Protein AF-A0A497G5Q7-F1 (afdb_monomer)

Nearest PDB structures (foldseek):
  6tvk-assembly1_AAA  TM=7.885E-01  e=4.319E-07  Paenibacillus thiaminolyticus
  6phw-assembly1_A  TM=7.268E-01  e=5.603E-07  Streptococcus pneumoniae TIGR4
  6phu-assembly1_A  TM=7.094E-01  e=6.812E-07  Streptococcus pneumoniae TIGR4
  3qfh-assembly8_H  TM=4.405E-01  e=8.895E-02  Staphylococcus aureus subsp. aureus COL
  3qfh-assembly7_G  TM=4.050E-01  e=6.424E-02  Staphylococcus aureus subsp. aureus COL

pLDDT: mean 82.77, std 15.37, range [49.41, 98.25]

Mean predicted aligned error: 12.28 Å

Solvent-accessible surface area (backbone atoms only — not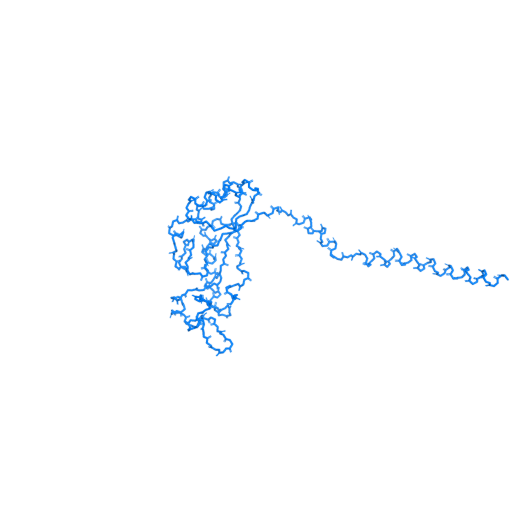 comparable to full-atom values): 11054 Å² total; per-residue (Å²): 115,67,70,63,56,53,52,50,51,52,51,46,66,51,49,52,57,53,52,46,46,39,61,70,55,48,46,56,61,69,64,59,44,65,64,58,55,50,49,54,52,46,64,68,63,57,88,61,86,76,30,71,54,84,74,97,63,65,52,65,73,34,41,56,54,50,47,52,51,34,52,76,71,64,34,40,36,41,56,42,74,36,39,48,63,89,39,40,14,31,36,80,57,92,81,44,51,70,30,75,31,11,76,69,37,32,49,64,52,42,43,56,58,24,50,78,70,69,24,40,36,26,42,26,43,53,56,49,37,36,67,69,60,32,72,76,36,63,86,42,31,22,65,48,100,87,68,52,35,18,75,83,53,45,57,90,82,26,27,39,41,25,85,85,38,72,66,50,48,49,49,53,51,51,47,52,48,52,48,62,74,75,40,93,59,76,43,76,40,71,48,91,53,48,64,74,68,130

Foldseek 3Di:
DVVVVVVVVVVCVVVVVVVCCCVPPVVVVVVPPVVVVVVVVVVVVCPDPADEDDDDAADLVRLLVVLVVCLVVVHQEYEAEAQDQLFAGLDDDPLTHHDPNNVRRVQQSNCVSSVVSNHAYAYEYALFHAQVVCVVVVVQFDADPVGDTCNRVPDVRGTHGDPPDPVSVVSSVVRVVCPVVVHPHPYYHYDPCSSPDD

Secondary structure (DSSP, 8-state):
-HHHHHHHHHHHHHHHHHHHHIIIIIHHHHS--HHHHHHHHHHHT------EE-----HHHHHHHHHHHHHHTT--EEEEESS-TTS-BSS--SSS-B-HHHHTTHHHHHHHHHHTTT-EEEEEE--EE-HHHHHH-GGGB-B-TTS-BTTTS-BTTBEEB-TTSHHHHHHHHHHHHHHHHHS--SEEEEPTTTT---

Sequence (198 aa):
MRRRLTALAIAALIALPAAIIYKVIIAPTWSRNPMEEILKEAAGYAPFKLRGVYGTWSGREGVEKLVARAEEGGFNLIVWFVNPRWGEARYRTKYYPCGSDCEADVLAHLIEEAHKRGIKVWAWFDFMGYKELLEEHPDWAAVYPDGVSTLERPCRGNYPLNPAHPEVVEFWKNALLELVENYDIDGVNFEDDYGYGY

Radius of gyration: 29.03 Å; Cα contacts (8 Å, |Δi|>4): 271; chains: 1; bounding box: 97×29×52 Å

Structure (mmCIF, N/CA/C/O backbone):
data_AF-A0A497G5Q7-F1
#
_entry.id   AF-A0A497G5Q7-F1
#
loop_
_atom_site.group_PDB
_atom_site.id
_atom_site.type_symbol
_atom_site.label_atom_id
_atom_site.label_alt_id
_atom_site.label_comp_id
_atom_site.label_asym_id
_atom_site.label_entity_id
_atom_site.label_seq_id
_atom_site.pdbx_PDB_ins_code
_atom_site.Cartn_x
_atom_site.Cartn_y
_atom_site.Cartn_z
_atom_site.occupancy
_atom_site.B_iso_or_equiv
_atom_site.auth_seq_id
_atom_site.auth_comp_id
_atom_site.auth_asym_id
_atom_site.auth_atom_id
_atom_site.pdbx_PDB_model_num
ATOM 1 N N . MET A 1 1 ? -80.689 17.524 -29.443 1.00 56.66 1 MET A N 1
ATOM 2 C CA . MET A 1 1 ? -80.175 17.272 -28.073 1.00 56.66 1 MET A CA 1
ATOM 3 C C . MET A 1 1 ? -79.749 15.818 -27.831 1.00 56.66 1 MET A C 1
ATOM 5 O O . MET A 1 1 ? -78.610 15.613 -27.437 1.00 56.66 1 MET A O 1
ATOM 9 N N . ARG A 1 2 ? -80.584 14.805 -28.131 1.00 55.28 2 ARG A N 1
ATOM 10 C CA . ARG A 1 2 ? -80.294 13.376 -27.856 1.00 55.28 2 ARG A CA 1
ATOM 11 C C . ARG A 1 2 ? -78.977 12.825 -28.434 1.00 55.28 2 ARG A C 1
ATOM 13 O O . ARG A 1 2 ? -78.234 12.216 -27.685 1.00 55.28 2 ARG A O 1
ATOM 20 N N . ARG A 1 3 ? -78.632 13.089 -29.704 1.00 54.47 3 ARG A N 1
ATOM 21 C CA . ARG A 1 3 ? -77.404 12.540 -30.333 1.00 54.47 3 ARG A CA 1
ATOM 22 C C . ARG A 1 3 ? -76.089 13.009 -29.687 1.00 54.47 3 ARG A C 1
ATOM 24 O O . ARG A 1 3 ? -75.135 12.243 -29.645 1.00 54.47 3 ARG A O 1
ATOM 31 N N . ARG A 1 4 ? -76.039 14.239 -29.153 1.00 53.91 4 ARG A N 1
ATOM 32 C CA . ARG A 1 4 ? -74.856 14.751 -28.430 1.00 53.91 4 ARG A CA 1
ATOM 33 C C . ARG A 1 4 ? -74.688 14.075 -27.067 1.00 53.91 4 ARG A C 1
ATOM 35 O O . ARG A 1 4 ? -73.567 13.767 -26.689 1.00 53.91 4 ARG A O 1
ATOM 42 N N . LEU A 1 5 ? -75.794 13.788 -26.377 1.00 54.06 5 LEU A N 1
ATOM 43 C CA . LEU A 1 5 ? -75.792 13.067 -25.099 1.00 54.06 5 LEU A CA 1
ATOM 44 C C . LEU A 1 5 ? -75.350 11.606 -25.267 1.00 54.06 5 LEU A C 1
ATOM 46 O O . LEU A 1 5 ? -74.595 11.108 -24.442 1.00 54.06 5 LEU A O 1
ATOM 50 N N . THR A 1 6 ? -75.746 10.937 -26.355 1.00 60.56 6 THR A N 1
ATOM 51 C CA . THR A 1 6 ? -75.309 9.559 -26.643 1.00 60.56 6 THR A CA 1
ATOM 52 C C . THR A 1 6 ? -73.825 9.490 -27.008 1.00 60.56 6 THR A C 1
ATOM 54 O O . THR A 1 6 ? -73.124 8.609 -26.526 1.00 60.56 6 THR A O 1
ATOM 57 N N . ALA A 1 7 ? -73.322 10.442 -27.802 1.00 60.84 7 ALA A N 1
ATOM 58 C CA . ALA A 1 7 ? -71.898 10.520 -28.134 1.00 60.84 7 ALA A CA 1
ATOM 59 C C . ALA A 1 7 ? -71.027 10.819 -26.899 1.00 60.84 7 ALA A C 1
ATOM 61 O O . ALA A 1 7 ? -69.980 10.203 -26.731 1.00 60.84 7 ALA A O 1
ATOM 62 N N . LEU A 1 8 ? -71.488 11.698 -26.000 1.00 58.50 8 LEU A N 1
ATOM 63 C 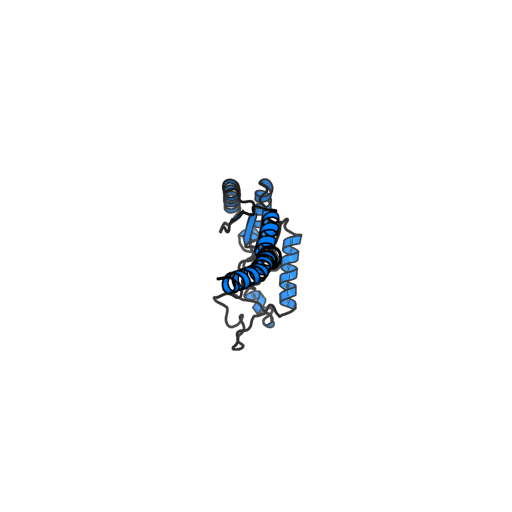CA . LEU A 1 8 ? -70.829 11.969 -24.716 1.00 58.50 8 LEU A CA 1
ATOM 64 C C . LEU A 1 8 ? -70.854 10.753 -23.780 1.00 58.50 8 LEU A C 1
ATOM 66 O O . LEU A 1 8 ? -69.850 10.467 -23.138 1.00 58.50 8 LEU A O 1
ATOM 70 N N . ALA A 1 9 ? -71.963 10.011 -23.734 1.00 61.62 9 ALA A N 1
ATOM 71 C CA . ALA A 1 9 ?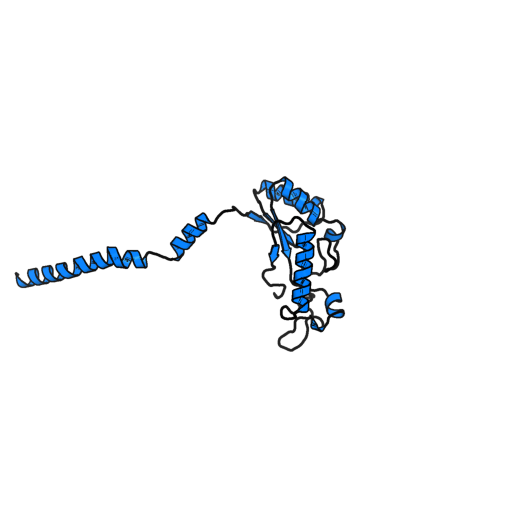 -72.070 8.797 -22.927 1.00 61.62 9 ALA A CA 1
ATOM 72 C C . ALA A 1 9 ? -71.147 7.677 -23.435 1.00 61.62 9 ALA A C 1
ATOM 74 O O . ALA A 1 9 ? -70.492 7.020 -22.632 1.00 61.62 9 ALA A O 1
ATOM 75 N N . ILE A 1 10 ? -71.038 7.491 -24.756 1.00 64.56 10 ILE A N 1
ATOM 76 C CA . ILE A 1 10 ? -70.123 6.511 -25.364 1.00 64.56 10 ILE A CA 1
ATOM 77 C C . ILE A 1 10 ? -68.661 6.937 -25.167 1.00 64.56 10 ILE A C 1
ATOM 79 O O . ILE A 1 10 ? -67.829 6.113 -24.797 1.00 64.56 10 ILE A O 1
ATOM 83 N N . ALA A 1 11 ? -68.345 8.225 -25.340 1.00 60.94 11 ALA A N 1
ATOM 84 C CA . ALA A 1 11 ? -67.008 8.747 -25.068 1.00 60.94 11 ALA A CA 1
ATOM 85 C C . ALA A 1 11 ? -66.616 8.567 -23.591 1.00 60.94 11 ALA A C 1
ATOM 87 O O . ALA A 1 11 ? -65.496 8.154 -23.307 1.00 60.94 11 ALA A O 1
ATOM 88 N N . ALA A 1 12 ? -67.544 8.792 -22.654 1.00 60.03 12 ALA A N 1
ATOM 89 C CA . ALA A 1 12 ? -67.327 8.534 -21.232 1.00 60.03 12 ALA A CA 1
ATOM 90 C C . ALA A 1 12 ? -67.152 7.034 -20.932 1.00 60.03 12 ALA A C 1
ATOM 92 O O . ALA A 1 12 ? -66.260 6.675 -20.168 1.00 60.03 12 ALA A O 1
ATOM 93 N N . LEU A 1 13 ? -67.934 6.159 -21.576 1.00 66.19 13 LEU A N 1
ATOM 94 C CA . LEU A 1 13 ? -67.832 4.697 -21.452 1.00 66.19 13 LEU A CA 1
ATOM 95 C C . LEU A 1 13 ? -66.500 4.128 -21.952 1.00 66.19 13 LEU A C 1
ATOM 97 O O . LEU A 1 13 ? -66.135 3.039 -21.532 1.00 66.19 13 LEU A O 1
ATOM 101 N N . ILE A 1 14 ? -65.771 4.842 -22.812 1.00 67.50 14 ILE A N 1
ATOM 102 C CA . ILE A 1 14 ? -64.436 4.439 -23.281 1.00 67.50 14 ILE A CA 1
ATOM 103 C C . ILE A 1 14 ? -63.339 5.142 -22.466 1.00 67.50 14 ILE A C 1
ATOM 105 O O . ILE A 1 14 ? -62.357 4.515 -22.070 1.00 67.50 14 ILE A O 1
ATOM 109 N N . ALA A 1 15 ? -63.518 6.429 -22.159 1.00 66.44 15 ALA A N 1
ATOM 110 C CA . ALA A 1 15 ? -62.526 7.229 -21.447 1.00 66.44 15 ALA A CA 1
ATOM 111 C C . ALA A 1 15 ? -62.367 6.822 -19.973 1.00 66.44 15 ALA A C 1
ATOM 113 O O . ALA A 1 15 ? -61.247 6.828 -19.467 1.00 66.44 15 ALA A O 1
ATOM 114 N N . LEU A 1 16 ? -63.448 6.436 -19.282 1.00 65.62 16 LEU A N 1
ATOM 115 C CA . LEU A 1 16 ? -63.375 5.991 -17.884 1.00 65.62 16 LEU A CA 1
ATOM 116 C C . LEU A 1 16 ? -62.599 4.675 -17.729 1.00 65.62 16 LEU A C 1
ATOM 118 O O . LEU A 1 16 ? -61.660 4.653 -16.934 1.00 65.62 16 LEU A O 1
ATOM 122 N N . PRO A 1 17 ? -62.897 3.602 -18.487 1.00 74.44 17 PRO A N 1
ATOM 123 C CA . PRO A 1 17 ? -62.101 2.379 -18.436 1.00 74.44 17 PRO A CA 1
ATOM 124 C C . PRO A 1 17 ? -60.650 2.608 -18.847 1.00 74.44 17 PRO A C 1
ATOM 126 O O . PRO A 1 17 ? -59.757 2.089 -18.189 1.00 74.44 17 PRO A O 1
ATOM 129 N N . ALA A 1 18 ? -60.392 3.431 -19.870 1.00 73.38 18 ALA A N 1
ATOM 130 C CA . ALA A 1 18 ? -59.029 3.761 -20.282 1.00 73.38 18 ALA A CA 1
ATOM 131 C C . ALA A 1 18 ? -58.255 4.515 -19.185 1.00 73.38 18 ALA A C 1
ATOM 133 O O . ALA A 1 18 ? -57.101 4.190 -18.913 1.00 73.38 18 ALA A O 1
ATOM 134 N N . ALA A 1 19 ? -58.890 5.471 -18.499 1.00 73.25 19 ALA A N 1
ATOM 135 C CA . ALA A 1 19 ? -58.284 6.196 -17.383 1.00 73.25 19 ALA A CA 1
ATOM 136 C C . ALA A 1 19 ? -58.052 5.301 -16.154 1.00 73.25 19 ALA A C 1
ATOM 138 O O . ALA A 1 19 ? -57.049 5.464 -15.460 1.00 73.25 19 ALA A O 1
ATOM 139 N N . ILE A 1 20 ? -58.948 4.343 -15.894 1.00 76.88 20 ILE A N 1
ATOM 140 C CA . ILE A 1 20 ? -58.795 3.352 -14.820 1.00 76.88 20 ILE A CA 1
ATOM 141 C C . ILE A 1 20 ? -57.659 2.380 -15.155 1.00 76.88 20 ILE A C 1
ATOM 143 O O . ILE A 1 20 ? -56.785 2.178 -14.321 1.00 76.88 20 ILE A O 1
ATOM 147 N N . ILE A 1 21 ? -57.605 1.840 -16.376 1.00 76.75 21 ILE A N 1
ATOM 148 C CA . ILE A 1 21 ? -56.508 0.975 -16.838 1.00 76.75 21 ILE A CA 1
ATOM 149 C C . ILE A 1 21 ? -55.176 1.725 -16.758 1.00 76.75 21 ILE A C 1
ATOM 151 O O . ILE A 1 21 ? -54.199 1.197 -16.225 1.00 76.75 21 ILE A O 1
ATOM 155 N N . TYR A 1 22 ? -55.141 2.983 -17.205 1.00 69.00 22 TYR A N 1
ATOM 156 C CA . TYR A 1 22 ? -53.947 3.808 -17.091 1.00 69.00 22 TYR A CA 1
ATOM 157 C C . TYR A 1 22 ? -53.545 4.020 -15.627 1.00 69.00 22 TYR A C 1
ATOM 159 O O . TYR A 1 22 ? -52.396 3.784 -15.294 1.00 69.00 22 TYR A O 1
ATOM 167 N N . LYS A 1 23 ? -54.458 4.393 -14.720 1.00 71.75 23 LYS A N 1
ATOM 168 C CA . LYS A 1 23 ? -54.115 4.648 -13.306 1.00 71.75 23 LYS A CA 1
ATOM 169 C C . LYS A 1 23 ? -53.800 3.401 -12.481 1.00 71.75 23 LYS A C 1
ATOM 171 O O . LYS A 1 23 ? -53.002 3.497 -11.557 1.00 71.75 23 LYS A O 1
ATOM 176 N N . VAL A 1 24 ? -54.454 2.275 -12.752 1.00 73.12 24 VAL A N 1
ATOM 177 C CA . VAL A 1 24 ? -54.394 1.072 -11.901 1.00 73.12 24 VAL A CA 1
ATOM 178 C C . VAL A 1 24 ? -53.383 0.057 -12.421 1.00 73.12 24 VAL A C 1
ATOM 180 O O . VAL A 1 24 ? -52.805 -0.680 -11.631 1.00 73.12 24 VAL A O 1
ATOM 183 N N . ILE A 1 25 ? -53.147 0.016 -13.734 1.00 67.81 25 ILE A N 1
ATOM 184 C CA . ILE A 1 25 ? -52.293 -1.003 -14.354 1.00 67.81 25 ILE A CA 1
ATOM 185 C C . ILE A 1 25 ? -51.016 -0.372 -14.917 1.00 67.81 25 ILE A C 1
ATOM 187 O O . ILE A 1 25 ? -49.918 -0.822 -14.596 1.00 67.81 25 ILE A O 1
ATOM 191 N N . ILE A 1 26 ? -51.134 0.692 -15.718 1.00 64.19 26 ILE A N 1
ATOM 192 C CA . ILE A 1 26 ? -49.988 1.262 -16.455 1.00 64.19 26 ILE A CA 1
ATOM 193 C C . ILE A 1 26 ? -49.161 2.230 -15.587 1.00 64.19 26 ILE A C 1
ATOM 195 O O . ILE A 1 26 ? -47.946 2.104 -15.497 1.00 64.19 26 ILE A O 1
ATOM 199 N N . ALA A 1 27 ? -49.788 3.176 -14.891 1.00 62.03 27 ALA A N 1
ATOM 200 C CA . ALA A 1 27 ? -49.100 4.159 -14.056 1.00 62.03 27 ALA A CA 1
ATOM 201 C C . ALA A 1 27 ? -48.310 3.512 -12.901 1.00 62.03 27 ALA A C 1
ATOM 203 O O . ALA A 1 27 ? -47.173 3.924 -12.695 1.00 62.03 27 ALA A O 1
ATOM 204 N N . PRO A 1 28 ? -48.812 2.470 -12.204 1.00 60.78 28 PRO A N 1
ATOM 205 C CA . PRO A 1 28 ? -48.060 1.799 -11.144 1.00 60.78 28 PRO A CA 1
ATOM 206 C C . PRO A 1 28 ? -46.916 0.926 -11.670 1.00 60.78 28 PRO A C 1
ATOM 208 O O . PRO A 1 28 ? -45.954 0.677 -10.950 1.00 60.78 28 PRO A O 1
ATOM 211 N N . THR A 1 29 ? -47.004 0.447 -12.916 1.00 60.00 29 THR A N 1
ATOM 212 C CA . THR A 1 29 ? -45.919 -0.321 -13.551 1.00 60.00 29 THR A CA 1
ATOM 213 C C . THR A 1 29 ? -44.813 0.589 -14.083 1.00 60.00 29 THR A C 1
ATOM 215 O O . THR A 1 29 ? -43.652 0.201 -14.027 1.00 60.00 29 THR A O 1
ATOM 218 N N . TRP A 1 30 ? -45.140 1.821 -14.488 1.00 53.19 30 TRP A N 1
ATOM 219 C CA . TRP A 1 30 ? -44.171 2.868 -14.844 1.00 53.19 30 TRP A CA 1
ATOM 220 C C . TRP A 1 30 ? -43.624 3.646 -13.634 1.00 53.19 30 TRP A C 1
ATOM 222 O O . TRP A 1 30 ? -42.543 4.221 -13.720 1.00 53.19 30 TRP A O 1
ATOM 232 N N . SER A 1 31 ? -44.336 3.660 -12.499 1.00 53.59 31 SER A N 1
ATOM 233 C CA . SER A 1 31 ? -43.877 4.278 -11.244 1.00 53.59 31 SER A CA 1
ATOM 234 C C . SER A 1 31 ? -43.039 3.349 -10.369 1.00 53.59 31 SER A C 1
ATOM 236 O O . SER A 1 31 ? -42.533 3.785 -9.336 1.00 53.59 31 SER A O 1
ATOM 238 N N . ARG A 1 32 ? -42.891 2.072 -10.743 1.00 54.47 32 ARG A N 1
ATOM 239 C CA . ARG A 1 32 ? -41.846 1.205 -10.190 1.00 54.47 32 ARG A CA 1
ATOM 240 C C . ARG A 1 32 ? -40.523 1.641 -10.793 1.00 54.47 32 ARG A C 1
ATOM 242 O O . ARG A 1 32 ? -40.016 1.019 -11.718 1.00 54.47 32 ARG A O 1
ATOM 249 N N . ASN A 1 33 ? -40.016 2.766 -10.301 1.00 54.47 33 ASN A N 1
ATOM 250 C CA . ASN A 1 33 ? -38.680 3.221 -10.616 1.00 54.47 33 ASN A CA 1
ATOM 251 C C . ASN A 1 33 ? -37.719 2.199 -9.994 1.00 54.47 33 ASN A C 1
ATOM 253 O O . ASN A 1 33 ? -37.655 2.135 -8.765 1.00 54.47 33 ASN A O 1
ATOM 257 N N . PRO A 1 34 ? -36.995 1.392 -10.790 1.00 59.81 34 PRO A N 1
ATOM 258 C CA . PRO A 1 34 ? -36.059 0.408 -10.252 1.00 59.81 34 PRO A CA 1
ATOM 259 C C . PRO A 1 34 ? -35.062 1.078 -9.307 1.00 59.81 34 PRO A C 1
ATOM 261 O O . PRO A 1 34 ? -34.663 0.483 -8.318 1.00 59.81 34 PRO A O 1
ATOM 264 N N . MET A 1 35 ? -34.747 2.352 -9.566 1.00 49.41 35 MET A N 1
ATOM 265 C CA . MET A 1 35 ? -33.897 3.177 -8.722 1.00 49.41 35 MET A CA 1
ATOM 266 C C . MET A 1 35 ? -34.465 3.388 -7.316 1.00 49.41 35 MET A C 1
ATOM 268 O O . MET A 1 35 ? -33.702 3.342 -6.372 1.00 49.41 35 MET A O 1
ATOM 272 N N . GLU A 1 36 ? -35.772 3.593 -7.136 1.00 61.41 36 GLU A N 1
ATOM 273 C CA . GLU A 1 36 ? -36.355 3.819 -5.800 1.00 61.41 36 GLU A CA 1
ATOM 274 C C . GLU A 1 36 ? -36.364 2.542 -4.958 1.00 61.41 36 GLU A C 1
ATOM 276 O O . GLU A 1 36 ? -36.073 2.587 -3.768 1.00 61.41 36 GLU A O 1
ATOM 281 N N . GLU A 1 37 ? -36.638 1.387 -5.568 1.00 66.19 37 GLU A N 1
ATOM 282 C CA . GLU A 1 37 ? -36.537 0.096 -4.876 1.00 66.19 37 GLU A CA 1
ATOM 283 C C . GLU A 1 37 ? -35.072 -0.236 -4.557 1.00 66.19 37 GLU A C 1
ATOM 285 O O . GLU A 1 37 ? -34.774 -0.566 -3.414 1.00 66.19 37 GLU A O 1
ATOM 290 N N . ILE A 1 38 ? -34.146 -0.021 -5.501 1.00 58.28 38 ILE A N 1
ATOM 291 C CA . ILE A 1 38 ? -32.697 -0.158 -5.274 1.00 58.28 38 ILE A CA 1
ATOM 292 C C . ILE A 1 38 ? -32.217 0.805 -4.182 1.00 58.28 38 ILE A C 1
ATOM 294 O O . ILE A 1 38 ? -31.431 0.403 -3.337 1.00 58.28 38 ILE A O 1
ATOM 298 N N . LEU A 1 39 ? -32.685 2.057 -4.151 1.00 53.41 39 LEU A N 1
ATOM 299 C CA . LEU A 1 39 ? -32.328 3.044 -3.124 1.00 53.41 39 LEU A CA 1
ATOM 300 C C . LEU A 1 39 ? -32.902 2.680 -1.754 1.00 53.41 39 LEU A C 1
ATOM 302 O O . LEU A 1 39 ? -32.267 2.943 -0.739 1.00 53.41 39 LEU A O 1
ATOM 306 N N . LYS A 1 40 ? -34.085 2.068 -1.703 1.00 66.56 40 LYS A N 1
ATOM 307 C CA . LYS A 1 40 ? -34.732 1.617 -0.466 1.00 66.56 40 LYS A CA 1
ATOM 308 C C . LYS A 1 40 ? -34.084 0.346 0.083 1.00 66.56 40 LYS A C 1
ATOM 310 O O . LYS A 1 40 ? -33.910 0.227 1.294 1.00 66.56 40 LYS A O 1
ATOM 315 N N . GLU A 1 41 ? -33.669 -0.555 -0.803 1.00 61.56 41 GLU A N 1
ATOM 316 C CA . GLU A 1 41 ? -32.832 -1.714 -0.493 1.00 61.56 41 GLU A CA 1
ATOM 317 C C . GLU A 1 41 ? -31.434 -1.253 -0.038 1.00 61.56 41 GLU A C 1
ATOM 319 O O . GLU A 1 41 ? -30.983 -1.642 1.035 1.00 61.56 41 GLU A O 1
ATOM 324 N N . ALA A 1 42 ? -30.814 -0.304 -0.753 1.00 58.84 42 ALA A N 1
ATOM 325 C CA . ALA A 1 42 ? -29.537 0.337 -0.417 1.00 58.84 42 ALA A CA 1
ATOM 326 C C . ALA A 1 42 ? -29.562 1.133 0.889 1.00 58.84 42 ALA A C 1
ATOM 328 O O . ALA A 1 42 ? -28.588 1.112 1.636 1.00 58.84 42 ALA A O 1
ATOM 329 N N . ALA A 1 43 ? -30.678 1.783 1.215 1.00 59.66 43 ALA A N 1
ATOM 330 C CA . ALA A 1 43 ? -30.877 2.429 2.507 1.00 59.66 43 ALA A CA 1
ATOM 331 C C . ALA A 1 43 ? -30.960 1.404 3.653 1.00 59.66 43 ALA A C 1
ATOM 333 O O . ALA A 1 43 ? -30.576 1.716 4.780 1.00 59.66 43 ALA A O 1
ATOM 334 N N . GLY A 1 44 ? -31.423 0.180 3.364 1.00 60.12 44 GLY A N 1
ATOM 335 C CA . GLY A 1 44 ? -31.314 -0.982 4.252 1.00 60.12 44 GLY A CA 1
ATOM 336 C C . GLY A 1 44 ? -29.905 -1.590 4.278 1.00 60.12 44 GLY A C 1
ATOM 337 O O . GLY A 1 44 ? -29.486 -2.111 5.309 1.00 60.12 44 GLY A O 1
ATOM 338 N N . TYR A 1 45 ? -29.147 -1.451 3.185 1.00 54.41 45 TYR A N 1
ATOM 339 C CA . TYR A 1 45 ? -27.717 -1.756 3.073 1.00 54.41 45 TYR A CA 1
ATOM 340 C C . TYR A 1 45 ? -26.805 -0.617 3.546 1.00 54.41 45 TYR A C 1
ATOM 342 O O . TYR A 1 45 ? -25.682 -0.497 3.059 1.00 54.41 45 TYR A O 1
ATOM 350 N N . ALA A 1 46 ? -27.200 0.177 4.539 1.00 55.34 46 ALA A N 1
ATOM 351 C CA . ALA A 1 46 ? -26.220 0.903 5.343 1.00 55.34 46 ALA A CA 1
ATOM 352 C C . ALA A 1 46 ? -25.847 0.072 6.590 1.00 55.34 46 ALA A C 1
ATOM 354 O O . ALA A 1 46 ? -26.233 0.456 7.696 1.00 55.34 46 ALA A O 1
ATOM 355 N N . PRO A 1 47 ? -25.112 -1.062 6.482 1.00 56.03 47 PRO A N 1
ATOM 356 C CA . PRO A 1 47 ? -24.709 -1.817 7.662 1.00 56.03 47 PRO A CA 1
ATOM 357 C C . PRO A 1 47 ? -23.657 -1.068 8.495 1.00 56.03 47 PRO A C 1
ATOM 359 O O . PRO A 1 47 ? -23.456 -1.407 9.656 1.00 56.03 47 PRO A O 1
ATOM 362 N N . PHE A 1 48 ? -23.023 -0.019 7.955 1.00 52.47 48 PHE A N 1
ATOM 363 C CA . PHE A 1 48 ? -22.008 0.762 8.657 1.00 52.47 48 PHE A CA 1
ATOM 364 C C . PHE A 1 48 ? -22.184 2.245 8.339 1.00 52.47 48 PHE A C 1
ATOM 366 O O . PHE A 1 48 ? -22.156 2.652 7.179 1.00 52.47 48 PHE A O 1
ATOM 373 N N . LYS A 1 49 ? -22.317 3.092 9.365 1.00 58.16 49 LYS A N 1
ATOM 374 C CA . LYS A 1 49 ? -22.134 4.542 9.212 1.00 58.16 49 LYS A CA 1
ATOM 375 C C . LYS A 1 49 ? -20.635 4.795 9.073 1.00 58.16 49 LYS A C 1
ATOM 377 O O . LYS A 1 49 ? -19.993 5.225 10.025 1.00 58.16 49 LYS A O 1
ATOM 382 N N . LEU A 1 50 ? -20.076 4.387 7.939 1.00 55.22 50 LEU A N 1
ATOM 383 C CA . LEU A 1 50 ? -18.648 4.401 7.681 1.00 55.22 50 LEU A CA 1
ATOM 384 C C . LEU A 1 50 ? -18.230 5.852 7.481 1.00 55.22 50 LEU A C 1
ATOM 386 O O . LEU A 1 50 ? -18.630 6.527 6.534 1.00 55.22 50 LEU A O 1
ATOM 390 N N . ARG A 1 51 ? -17.514 6.362 8.470 1.00 62.88 51 ARG A N 1
ATOM 391 C CA . ARG A 1 51 ? -16.964 7.706 8.482 1.00 62.88 51 ARG A CA 1
ATOM 392 C C . ARG A 1 51 ? -15.467 7.499 8.414 1.00 62.88 51 ARG A C 1
ATOM 394 O O . ARG A 1 51 ? -14.875 7.040 9.391 1.00 62.88 51 ARG A O 1
ATOM 401 N N . GLY A 1 52 ? -14.909 7.800 7.246 1.00 60.22 52 GLY A N 1
ATOM 402 C CA . GLY A 1 52 ? -13.480 7.755 6.968 1.00 60.22 52 GLY A CA 1
ATOM 403 C C . GLY A 1 52 ? -12.888 9.156 6.890 1.00 60.22 52 GLY A C 1
ATOM 404 O O . GLY A 1 52 ? -13.566 10.105 6.495 1.00 60.22 52 GLY A O 1
ATOM 405 N N . VAL A 1 53 ? -11.621 9.281 7.264 1.00 62.12 53 VAL A N 1
ATOM 406 C CA . VAL A 1 53 ? -10.830 10.496 7.070 1.00 62.12 53 VAL A CA 1
ATOM 407 C C . VAL A 1 53 ? -9.527 10.129 6.373 1.00 62.12 53 VAL A C 1
ATOM 409 O O . VAL A 1 53 ? -8.922 9.102 6.677 1.00 62.12 53 VAL A O 1
ATOM 412 N N . TYR A 1 54 ? -9.100 10.985 5.449 1.00 57.91 54 TYR A N 1
ATOM 413 C CA . TYR A 1 54 ? -7.736 10.981 4.946 1.00 57.91 54 TYR A CA 1
ATOM 414 C C . TYR A 1 54 ? -6.902 11.932 5.802 1.00 57.91 54 TYR A C 1
ATOM 416 O O . TYR A 1 54 ? -7.280 13.088 6.001 1.00 57.91 54 TYR A O 1
ATOM 424 N N . GLY A 1 55 ? -5.780 11.455 6.331 1.00 58.28 55 GLY A N 1
ATOM 425 C CA . GLY A 1 55 ? -4.904 12.256 7.173 1.00 58.28 55 GLY A CA 1
ATOM 426 C C . GLY A 1 55 ? -3.445 11.970 6.871 1.00 58.28 55 GLY A C 1
ATOM 427 O O . GLY A 1 55 ? -3.031 10.819 6.819 1.00 58.28 55 GLY A O 1
ATOM 428 N N . THR A 1 56 ? -2.651 13.025 6.716 1.00 57.50 56 THR A N 1
ATOM 429 C CA . THR A 1 56 ? -1.196 12.922 6.608 1.00 57.50 56 THR A CA 1
ATOM 430 C C . THR A 1 56 ? -0.589 13.051 8.000 1.00 57.50 56 THR A C 1
ATOM 432 O O . THR A 1 56 ? -0.355 14.159 8.483 1.00 57.50 56 THR A O 1
ATOM 435 N N . TRP A 1 57 ? -0.368 11.915 8.654 1.00 67.31 57 TRP A N 1
ATOM 436 C CA . TRP A 1 57 ? 0.339 11.823 9.930 1.00 67.31 57 TRP A CA 1
ATOM 437 C C . TRP A 1 57 ? 1.474 10.809 9.780 1.00 67.31 57 TRP A C 1
ATOM 439 O O . TRP A 1 57 ? 1.377 9.900 8.961 1.00 67.31 57 TRP A O 1
ATOM 449 N N . SER A 1 58 ? 2.558 10.997 10.523 1.00 68.31 58 SER A N 1
ATOM 450 C CA . SER A 1 58 ? 3.730 10.117 10.509 1.00 68.31 58 SER A CA 1
ATOM 451 C C . SER A 1 58 ? 4.242 9.929 11.930 1.00 68.31 58 SER A C 1
ATOM 453 O O . SER A 1 58 ? 4.034 10.791 12.793 1.00 68.31 58 SER A O 1
ATOM 455 N N . GLY A 1 59 ? 4.935 8.820 12.168 1.00 79.38 59 GLY A N 1
ATOM 456 C CA . GLY A 1 59 ? 5.422 8.448 13.490 1.00 79.38 59 GLY A CA 1
ATOM 457 C C . GLY A 1 59 ? 4.314 8.134 14.504 1.00 79.38 59 GLY A C 1
ATOM 458 O O . GLY A 1 59 ? 3.121 8.361 14.290 1.00 79.38 59 GLY A O 1
ATOM 459 N N . ARG A 1 60 ? 4.731 7.614 15.662 1.00 84.81 60 ARG A N 1
ATOM 460 C CA . ARG A 1 60 ? 3.817 7.134 16.712 1.00 84.81 60 ARG A CA 1
ATOM 461 C C . ARG A 1 60 ? 2.936 8.237 17.299 1.00 84.81 60 ARG A C 1
ATOM 463 O O . ARG A 1 60 ? 1.720 8.102 17.323 1.00 84.81 60 ARG A O 1
ATOM 470 N N . GLU A 1 61 ? 3.528 9.374 17.660 1.00 82.62 61 GLU A N 1
ATOM 471 C CA . GLU A 1 61 ? 2.780 10.515 18.211 1.00 82.62 61 GLU A CA 1
ATOM 472 C C . GLU A 1 61 ? 1.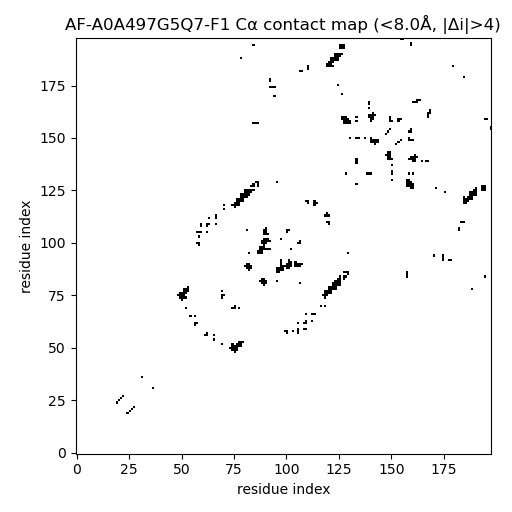735 11.059 17.216 1.00 82.62 61 GLU A C 1
ATOM 474 O O . GLU A 1 61 ? 0.645 11.488 17.603 1.00 82.62 61 GLU A O 1
ATOM 479 N N . GLY A 1 62 ? 2.054 11.045 15.916 1.00 83.75 62 GLY A N 1
ATOM 480 C CA . GLY A 1 62 ? 1.122 11.461 14.872 1.00 83.75 62 GLY A CA 1
ATOM 481 C C . GLY A 1 62 ? -0.082 10.526 14.772 1.00 83.75 62 GLY A C 1
ATOM 482 O O . GLY A 1 62 ? -1.217 10.996 14.677 1.00 83.75 62 GLY A O 1
ATOM 483 N N . VAL A 1 63 ? 0.164 9.218 14.854 1.00 86.00 63 VAL A N 1
ATOM 484 C CA . VAL A 1 63 ? -0.869 8.176 14.871 1.00 86.00 63 VAL A CA 1
ATOM 485 C C . VAL A 1 63 ? -1.792 8.308 16.080 1.00 86.00 63 VAL A C 1
ATOM 487 O O . VAL A 1 63 ? -3.007 8.329 15.904 1.00 86.00 63 VAL A O 1
ATOM 490 N N . GLU A 1 64 ? -1.255 8.477 17.288 1.00 88.38 64 GLU A N 1
ATOM 491 C CA . GLU A 1 64 ? -2.074 8.633 18.500 1.00 88.38 64 GLU A CA 1
ATOM 492 C C . GLU A 1 64 ? -3.018 9.843 18.391 1.00 88.38 64 GLU A C 1
ATOM 494 O O . GLU A 1 64 ? -4.212 9.751 18.687 1.00 88.38 64 GLU A O 1
ATOM 499 N N . LYS A 1 65 ? -2.507 10.973 17.882 1.00 85.31 65 LYS A N 1
ATOM 500 C CA . LYS A 1 65 ? -3.302 12.186 17.630 1.00 85.31 65 LYS A CA 1
ATOM 501 C C . LYS A 1 65 ? -4.371 11.977 16.561 1.00 85.31 65 LYS A C 1
ATOM 503 O O . LYS A 1 65 ? -5.466 12.526 16.691 1.00 85.31 65 LYS A O 1
ATOM 508 N N . LEU A 1 66 ? -4.058 11.245 15.492 1.00 86.75 66 LEU A N 1
ATOM 509 C CA . LEU A 1 66 ? -5.019 10.910 14.442 1.00 86.75 66 LEU A CA 1
ATOM 510 C C . LEU A 1 66 ? -6.159 10.066 15.010 1.00 86.75 66 LEU A C 1
ATOM 512 O O . LEU A 1 66 ? -7.323 10.407 14.820 1.00 86.75 66 LEU A O 1
ATOM 516 N N . VAL A 1 67 ? -5.817 8.995 15.722 1.00 89.56 67 VAL A N 1
ATOM 517 C CA . VAL A 1 67 ? -6.776 8.045 16.282 1.00 89.56 67 VAL A CA 1
ATOM 518 C C . VAL A 1 67 ? -7.689 8.726 17.307 1.00 89.56 67 VAL A C 1
ATOM 520 O O . VAL A 1 67 ? -8.906 8.571 17.227 1.00 89.56 67 VAL A O 1
ATOM 523 N N . ALA A 1 68 ? -7.136 9.550 18.205 1.00 87.88 68 ALA A N 1
ATOM 524 C CA . ALA A 1 68 ? -7.929 10.321 19.165 1.00 87.88 68 ALA A CA 1
ATOM 525 C C . ALA A 1 68 ? -8.911 11.284 18.470 1.00 87.88 68 ALA A C 1
ATOM 527 O O . ALA A 1 68 ? -10.087 11.340 18.820 1.00 87.88 68 ALA A O 1
ATOM 528 N N . ARG A 1 69 ? -8.470 12.001 17.427 1.00 85.31 69 ARG A N 1
ATOM 529 C CA . ARG A 1 69 ? -9.357 12.893 16.657 1.00 85.31 69 ARG A CA 1
ATOM 530 C C . ARG A 1 69 ? -10.422 12.139 15.867 1.00 85.31 69 ARG A C 1
ATOM 532 O O . ARG A 1 69 ? -11.538 12.636 15.720 1.00 85.31 69 ARG A O 1
ATOM 539 N N . ALA A 1 70 ? -10.081 10.970 15.329 1.00 86.00 70 ALA A N 1
ATOM 540 C CA . ALA A 1 70 ? -11.032 10.108 14.642 1.00 86.00 70 ALA A CA 1
ATOM 541 C C . ALA A 1 70 ? -12.138 9.660 15.612 1.00 86.00 70 ALA A C 1
ATOM 543 O O . ALA A 1 70 ? -13.318 9.793 15.292 1.00 86.00 70 ALA A O 1
ATOM 544 N N . GLU A 1 71 ? -11.767 9.238 16.821 1.00 86.12 71 GLU A N 1
ATOM 545 C CA . GLU A 1 71 ? -12.706 8.898 17.894 1.00 86.12 71 GLU A CA 1
ATOM 546 C C . GLU A 1 71 ? -13.597 10.093 18.281 1.00 86.12 71 GLU A C 1
ATOM 548 O O . GLU A 1 71 ? -14.823 9.977 18.245 1.00 86.12 71 GLU A O 1
ATOM 553 N N . GLU A 1 72 ? -13.011 11.265 18.560 1.00 84.38 72 GLU A N 1
ATOM 554 C CA . GLU A 1 72 ? -13.749 12.497 18.896 1.00 84.38 72 GLU A CA 1
ATOM 555 C C . GLU A 1 72 ? -14.746 12.909 17.800 1.00 84.38 72 GLU A C 1
ATOM 557 O O . GLU A 1 72 ? -15.862 13.350 18.085 1.00 84.38 72 GLU A O 1
ATOM 562 N N . GLY A 1 73 ? -14.365 12.745 16.530 1.00 81.00 73 GLY A N 1
ATOM 563 C CA . GLY A 1 73 ? -15.223 13.019 15.376 1.00 81.00 73 GLY A CA 1
ATOM 564 C C . GLY A 1 73 ? -16.285 11.944 15.112 1.00 81.00 73 GLY A C 1
ATOM 565 O O . GLY A 1 73 ? -17.119 12.099 14.214 1.00 81.00 73 GLY A O 1
ATOM 566 N N . GLY A 1 74 ? -16.274 10.846 15.873 1.00 80.88 74 GLY A N 1
ATOM 567 C CA . GLY A 1 74 ? -17.139 9.692 15.663 1.00 80.88 74 GLY A CA 1
ATOM 568 C C . GLY A 1 74 ? -16.887 9.004 14.322 1.00 80.88 74 GLY A C 1
ATOM 569 O O . GLY A 1 74 ? -17.851 8.554 13.692 1.00 80.88 74 GLY A O 1
ATOM 570 N N . PHE A 1 75 ? -15.631 9.003 13.862 1.00 83.25 75 PHE A N 1
ATOM 571 C CA . PHE A 1 75 ? -15.136 8.185 12.759 1.00 83.25 75 PHE A CA 1
ATOM 572 C C . PHE A 1 75 ? -14.919 6.750 13.244 1.00 83.25 75 PHE A C 1
ATOM 574 O O . PHE A 1 75 ? -14.614 6.512 14.409 1.00 83.25 75 PHE A O 1
ATOM 581 N N . ASN A 1 76 ? -15.100 5.788 12.347 1.00 85.75 76 ASN A N 1
ATOM 582 C CA . ASN A 1 76 ? -14.955 4.359 12.643 1.00 85.75 76 ASN A CA 1
ATOM 583 C C . ASN A 1 76 ? -14.088 3.625 11.615 1.00 85.75 76 ASN A C 1
ATOM 585 O O . ASN A 1 76 ? -13.947 2.409 11.711 1.00 85.75 76 ASN A O 1
ATOM 589 N N . LEU A 1 77 ? -13.510 4.349 10.653 1.00 89.81 77 LEU A N 1
ATOM 590 C CA . LEU A 1 77 ? -12.546 3.830 9.696 1.00 89.81 77 LEU A CA 1
ATOM 591 C C . LEU A 1 77 ? -11.407 4.836 9.497 1.00 89.81 77 LEU A C 1
ATOM 593 O O . LEU A 1 77 ? -11.644 6.028 9.301 1.00 89.81 77 LEU A O 1
ATOM 597 N N . ILE A 1 78 ? -10.180 4.331 9.469 1.00 90.25 78 ILE A N 1
ATOM 598 C CA . ILE A 1 78 ? -8.997 5.024 8.964 1.00 90.25 78 ILE A CA 1
ATOM 599 C C . ILE A 1 78 ? -8.528 4.287 7.711 1.00 90.25 78 ILE A C 1
ATOM 601 O O . ILE A 1 78 ? -8.371 3.069 7.724 1.00 90.25 78 ILE A O 1
ATOM 605 N N . VAL A 1 79 ? -8.299 5.034 6.633 1.00 91.81 79 VAL A N 1
ATOM 606 C CA . VAL A 1 79 ? -7.711 4.520 5.392 1.00 91.81 79 VAL A CA 1
ATOM 607 C C . VAL A 1 79 ? -6.270 5.022 5.330 1.00 91.81 79 VAL A C 1
ATOM 609 O O . VAL A 1 79 ? -6.041 6.228 5.231 1.00 91.81 79 VAL A O 1
ATOM 612 N N . TRP A 1 80 ? -5.302 4.116 5.466 1.00 90.69 80 TRP A N 1
ATOM 613 C CA . TRP A 1 80 ? -3.892 4.455 5.671 1.00 90.69 80 TRP A CA 1
ATOM 614 C C . TRP A 1 80 ? -3.038 4.121 4.453 1.00 90.69 80 TRP A C 1
ATOM 616 O O . TRP A 1 80 ? -2.997 2.968 4.039 1.00 90.69 80 TRP A O 1
ATOM 626 N N . PHE A 1 81 ? -2.326 5.104 3.900 1.00 89.62 81 PHE A N 1
ATOM 627 C CA . PHE A 1 81 ? -1.519 4.905 2.695 1.00 89.62 81 PHE A CA 1
ATOM 628 C C . PHE A 1 81 ? -0.232 4.129 3.005 1.00 89.62 81 PHE A C 1
ATOM 630 O O . PHE A 1 81 ? 0.653 4.656 3.682 1.00 89.62 81 PHE A O 1
ATOM 637 N N . VAL A 1 82 ? -0.132 2.876 2.547 1.00 92.50 82 VAL A N 1
ATOM 638 C CA . VAL A 1 82 ? 0.942 1.959 2.970 1.00 92.50 82 VAL A CA 1
ATOM 639 C C . VAL A 1 82 ? 2.165 1.958 2.052 1.00 92.50 82 VAL A C 1
ATOM 641 O O . VAL A 1 82 ? 3.275 1.802 2.549 1.00 92.50 82 VAL A O 1
ATOM 644 N N . ASN A 1 83 ? 2.015 2.180 0.749 1.00 91.38 83 ASN A N 1
ATOM 645 C CA . ASN A 1 83 ? 3.117 2.197 -0.224 1.00 91.38 83 ASN A CA 1
ATOM 646 C C . ASN A 1 83 ? 2.965 3.372 -1.205 1.00 91.38 83 ASN A C 1
ATOM 648 O O . ASN A 1 83 ? 2.651 3.177 -2.374 1.00 91.38 83 ASN A O 1
ATOM 652 N N . PRO A 1 84 ? 3.148 4.615 -0.737 1.00 82.56 84 PRO A N 1
ATOM 653 C CA . PRO A 1 84 ? 2.932 5.785 -1.569 1.00 82.56 84 PRO A CA 1
ATOM 654 C C . PRO A 1 84 ? 3.823 5.812 -2.818 1.00 82.56 84 PRO A C 1
ATOM 656 O O . PRO A 1 84 ? 5.002 5.464 -2.756 1.00 82.56 84 PRO A O 1
ATOM 659 N N . ARG A 1 85 ? 3.281 6.351 -3.919 1.00 77.00 85 ARG A N 1
ATOM 660 C CA . ARG A 1 85 ? 3.929 6.524 -5.239 1.00 77.00 85 ARG A CA 1
ATOM 661 C C . ARG A 1 85 ? 5.358 7.095 -5.260 1.00 77.00 85 ARG A C 1
ATOM 663 O O . ARG A 1 85 ? 6.061 6.919 -6.248 1.00 77.00 85 ARG A O 1
ATOM 670 N N . TRP A 1 86 ? 5.797 7.754 -4.186 1.00 73.75 86 TRP A N 1
ATOM 671 C CA . TRP A 1 86 ? 7.158 8.284 -4.018 1.00 73.75 86 TRP A CA 1
ATOM 672 C C . TRP A 1 86 ? 8.198 7.221 -3.608 1.00 73.75 86 TRP A C 1
ATOM 674 O O . TRP A 1 86 ? 9.355 7.568 -3.394 1.00 73.75 86 TRP A O 1
ATOM 684 N N . GLY A 1 87 ? 7.805 5.947 -3.508 1.00 71.88 87 GLY A N 1
ATOM 685 C CA . GLY A 1 87 ? 8.714 4.796 -3.551 1.00 71.88 87 GLY A CA 1
ATOM 686 C C . GLY A 1 87 ? 9.044 4.138 -2.212 1.00 71.88 87 GLY A C 1
ATOM 687 O O . GLY A 1 87 ? 9.554 3.025 -2.215 1.00 71.88 87 GLY A O 1
ATOM 688 N N . GLU A 1 88 ? 8.728 4.761 -1.077 1.00 89.25 88 GLU A N 1
ATOM 689 C CA . GLU A 1 88 ? 9.005 4.187 0.246 1.00 89.25 88 GLU A CA 1
ATOM 690 C C . GLU A 1 88 ? 7.730 3.688 0.931 1.00 89.25 88 GLU A C 1
ATOM 692 O O . GLU A 1 88 ? 6.782 4.449 1.149 1.00 89.25 88 GLU A O 1
ATOM 697 N N . ALA A 1 89 ? 7.723 2.418 1.330 1.00 93.19 89 ALA A N 1
ATOM 698 C CA . ALA A 1 89 ? 6.674 1.839 2.149 1.00 93.19 89 ALA A CA 1
ATOM 699 C C . ALA A 1 89 ? 6.657 2.431 3.564 1.00 93.19 89 ALA A C 1
ATOM 701 O O . ALA A 1 89 ? 7.678 2.796 4.150 1.00 93.19 89 ALA A O 1
ATOM 702 N N . ARG A 1 90 ? 5.453 2.473 4.134 1.00 91.56 90 ARG A N 1
ATOM 703 C CA . ARG A 1 90 ? 5.139 2.910 5.504 1.00 91.56 90 ARG A CA 1
ATOM 704 C C . ARG A 1 90 ? 4.785 1.748 6.434 1.00 91.56 90 ARG A C 1
ATOM 706 O O . ARG A 1 90 ? 4.228 1.948 7.510 1.00 91.56 90 ARG A O 1
ATOM 713 N N . TYR A 1 91 ? 5.088 0.536 5.992 1.00 94.12 91 TYR A N 1
ATOM 714 C CA . TYR A 1 91 ? 4.956 -0.720 6.715 1.00 94.12 91 TYR A CA 1
ATOM 715 C C . TYR A 1 91 ? 6.133 -1.610 6.338 1.00 94.12 91 TYR A C 1
ATOM 717 O O . TYR A 1 91 ? 6.736 -1.418 5.281 1.00 94.12 91 TYR A O 1
ATOM 725 N N . ARG A 1 92 ? 6.462 -2.575 7.194 1.00 95.69 92 ARG A N 1
ATOM 726 C CA . ARG A 1 92 ? 7.565 -3.496 6.937 1.00 95.69 92 ARG A CA 1
ATOM 727 C C . ARG A 1 92 ? 7.188 -4.451 5.823 1.00 95.69 92 ARG A C 1
ATOM 729 O O . ARG A 1 92 ? 6.224 -5.202 5.936 1.00 95.69 92 ARG A O 1
ATOM 736 N N . THR A 1 93 ? 7.981 -4.421 4.766 1.00 95.50 93 THR A N 1
ATOM 737 C CA . THR A 1 93 ? 7.821 -5.278 3.600 1.00 95.50 93 THR A CA 1
ATOM 738 C C . THR A 1 93 ? 9.165 -5.496 2.931 1.00 95.50 93 THR A C 1
ATOM 740 O O . THR A 1 93 ? 10.062 -4.661 3.033 1.00 95.50 93 THR A O 1
ATOM 743 N N . LYS A 1 94 ? 9.302 -6.623 2.234 1.00 95.25 94 LYS A N 1
ATOM 744 C CA . LYS A 1 94 ? 10.455 -6.887 1.362 1.00 95.25 94 LYS A CA 1
ATOM 745 C C . LYS A 1 94 ? 10.248 -6.408 -0.080 1.00 95.25 94 LYS A C 1
ATOM 747 O O . LYS A 1 94 ? 11.180 -6.494 -0.869 1.00 95.25 94 LYS A O 1
ATOM 752 N N . TYR A 1 95 ? 9.037 -5.969 -0.438 1.00 95.44 95 TYR A N 1
ATOM 753 C CA . TYR A 1 95 ? 8.668 -5.621 -1.817 1.00 95.44 95 TYR A CA 1
ATOM 754 C C . TYR A 1 95 ? 8.937 -4.159 -2.175 1.00 95.44 95 TYR A C 1
ATOM 756 O O . TYR A 1 95 ? 8.967 -3.822 -3.353 1.00 95.44 95 TYR A O 1
ATOM 764 N N . TYR A 1 96 ? 9.122 -3.293 -1.179 1.00 95.19 96 TYR A N 1
ATOM 765 C CA . TYR A 1 96 ? 9.320 -1.859 -1.364 1.00 95.19 96 TYR A CA 1
ATOM 766 C C . TYR A 1 96 ? 10.423 -1.345 -0.429 1.00 95.19 96 TYR A C 1
ATOM 768 O O . TYR A 1 96 ? 10.556 -1.866 0.682 1.00 95.19 96 TYR A O 1
ATOM 776 N N . PRO A 1 97 ? 11.180 -0.306 -0.827 1.00 94.31 97 PRO A N 1
ATOM 777 C CA . PRO A 1 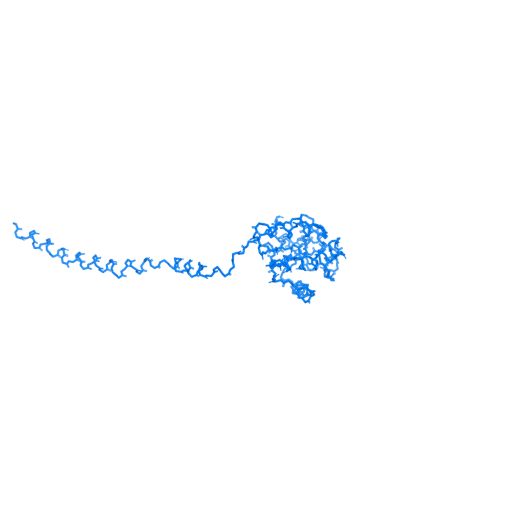97 ? 12.083 0.413 0.064 1.00 94.31 97 PRO A CA 1
ATOM 778 C C . PRO A 1 97 ? 11.389 0.839 1.361 1.00 94.31 97 PRO A C 1
ATOM 780 O O . PRO A 1 97 ? 10.258 1.319 1.345 1.00 94.31 97 PRO A O 1
ATOM 783 N N . CYS A 1 98 ? 12.062 0.667 2.495 1.00 92.38 98 CYS A N 1
ATOM 784 C CA . CYS A 1 98 ? 11.504 0.983 3.806 1.00 92.38 98 CYS A CA 1
ATOM 785 C C . CYS A 1 98 ? 11.750 2.460 4.146 1.00 92.38 98 CYS A C 1
ATOM 787 O O . CYS A 1 98 ? 12.896 2.890 4.263 1.00 92.38 98 CYS A O 1
ATOM 789 N N . GLY A 1 99 ? 10.675 3.238 4.299 1.00 88.94 99 GLY A N 1
ATOM 790 C CA . GLY A 1 99 ? 10.749 4.613 4.795 1.00 88.94 99 GLY A CA 1
ATOM 791 C C . GLY A 1 99 ? 10.777 4.688 6.325 1.00 88.94 99 GLY A C 1
ATOM 792 O O . GLY A 1 99 ? 10.670 3.684 7.030 1.00 88.94 99 GLY A O 1
ATOM 793 N N . SER A 1 100 ? 10.835 5.903 6.873 1.00 88.25 100 SER A N 1
ATOM 794 C CA . SER A 1 100 ? 10.897 6.127 8.331 1.00 88.25 100 SER A CA 1
ATOM 795 C C . SER A 1 100 ? 9.729 5.505 9.115 1.00 88.25 100 SER A C 1
ATOM 797 O O . SER A 1 100 ? 9.933 4.946 10.194 1.00 88.25 100 SER A O 1
ATOM 799 N N . ASP A 1 101 ? 8.512 5.565 8.567 1.00 89.25 101 ASP A N 1
ATOM 800 C CA . ASP A 1 101 ? 7.321 4.952 9.168 1.00 89.25 101 ASP A CA 1
ATOM 801 C C . ASP A 1 101 ? 7.372 3.412 9.118 1.00 89.25 101 ASP A C 1
ATOM 803 O O . ASP A 1 101 ? 6.881 2.751 10.035 1.00 89.25 101 ASP A O 1
ATOM 807 N N . CYS A 1 102 ? 7.995 2.835 8.085 1.00 92.25 102 CYS A N 1
ATOM 808 C CA . CYS A 1 102 ? 8.222 1.393 7.978 1.00 92.25 102 CYS A CA 1
ATOM 809 C C . CYS A 1 102 ? 9.237 0.911 9.029 1.00 92.25 102 CYS A C 1
ATOM 811 O O . CYS A 1 102 ? 8.961 -0.041 9.763 1.00 92.25 102 CYS A O 1
ATOM 813 N N . GLU A 1 103 ? 10.360 1.616 9.189 1.00 91.31 103 GLU A N 1
ATOM 814 C CA . GLU A 1 103 ? 11.393 1.278 10.180 1.00 91.31 103 GLU A CA 1
ATOM 815 C C . GLU A 1 103 ? 10.827 1.274 11.611 1.00 91.31 103 GLU A C 1
ATOM 817 O O . GLU A 1 103 ? 11.048 0.343 12.399 1.00 91.31 103 GLU A O 1
ATOM 822 N N . ALA A 1 104 ? 10.014 2.286 11.927 1.00 91.06 104 ALA A N 1
ATOM 823 C CA . ALA A 1 104 ? 9.353 2.445 13.221 1.00 91.06 104 ALA A CA 1
ATOM 824 C C . ALA A 1 104 ? 8.098 1.562 13.417 1.00 91.06 104 ALA A C 1
ATOM 826 O O . ALA A 1 104 ? 7.509 1.582 14.507 1.00 91.06 104 ALA A O 1
ATOM 827 N N . ASP A 1 105 ? 7.713 0.792 12.394 1.00 94.50 105 ASP A N 1
ATOM 828 C CA . ASP A 1 105 ? 6.522 -0.065 12.342 1.00 94.50 105 ASP A CA 1
ATOM 829 C C . ASP A 1 105 ? 5.232 0.677 12.727 1.00 94.50 105 ASP A C 1
ATOM 831 O O . ASP A 1 105 ? 4.458 0.275 13.603 1.00 94.50 105 ASP A O 1
ATOM 835 N N . VAL A 1 106 ? 5.036 1.842 12.108 1.00 93.38 106 VAL A N 1
ATOM 836 C CA . VAL A 1 106 ? 3.936 2.758 12.435 1.00 93.38 106 VAL A CA 1
ATOM 837 C C . VAL A 1 106 ? 2.577 2.146 12.100 1.00 93.38 106 VAL A C 1
ATOM 839 O O . VAL A 1 106 ? 1.623 2.385 12.840 1.00 93.38 106 VAL A O 1
ATOM 842 N N . LEU A 1 107 ? 2.484 1.312 11.057 1.00 95.25 107 LEU A N 1
ATOM 843 C CA . LEU A 1 107 ? 1.245 0.608 10.716 1.00 95.25 107 LEU A CA 1
ATOM 844 C C . LEU A 1 107 ? 0.784 -0.325 11.848 1.00 95.25 107 LEU A C 1
ATOM 846 O O . LEU A 1 107 ? -0.384 -0.268 12.226 1.00 95.25 107 LEU A O 1
ATOM 850 N N . ALA A 1 108 ? 1.682 -1.128 12.433 1.00 96.62 108 ALA A N 1
ATOM 851 C CA . ALA A 1 108 ? 1.327 -2.009 13.550 1.00 96.62 108 ALA A CA 1
ATOM 852 C C . ALA A 1 108 ? 0.795 -1.204 14.745 1.00 96.62 108 ALA A C 1
ATOM 854 O O . ALA A 1 108 ? -0.218 -1.556 15.347 1.00 96.62 108 ALA A O 1
ATOM 855 N N . HIS A 1 109 ? 1.448 -0.081 15.049 1.00 95.88 109 HIS A N 1
ATOM 856 C CA 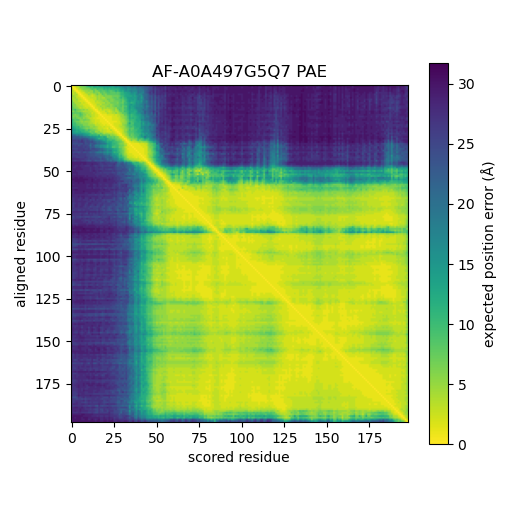. HIS A 1 109 ? 1.021 0.800 16.130 1.00 95.88 109 HIS A CA 1
ATOM 857 C C . HIS A 1 109 ? -0.332 1.477 15.852 1.00 95.88 109 HIS A C 1
ATOM 859 O O . HIS A 1 109 ? -1.160 1.581 16.755 1.00 95.88 109 HIS A O 1
ATOM 865 N N . LEU A 1 110 ? -0.585 1.901 14.609 1.00 94.69 110 LEU A N 1
ATOM 866 C CA . LEU A 1 110 ? -1.876 2.452 14.192 1.00 94.69 110 LEU A CA 1
ATOM 867 C C . LEU A 1 110 ? -3.008 1.448 14.376 1.00 94.69 110 LEU A C 1
ATOM 869 O O . LEU A 1 110 ? -4.048 1.816 14.917 1.00 94.69 110 LEU A O 1
ATOM 873 N N . ILE A 1 111 ? -2.804 0.206 13.937 1.00 97.19 111 ILE A N 1
ATOM 874 C CA . ILE A 1 111 ? -3.789 -0.871 14.075 1.00 97.19 111 ILE A CA 1
ATOM 875 C C . ILE A 1 111 ? -4.112 -1.084 15.554 1.00 97.19 111 ILE A C 1
ATOM 877 O O . ILE A 1 111 ? -5.277 -1.016 15.942 1.00 97.19 111 ILE A O 1
ATOM 881 N N . GLU A 1 112 ? -3.083 -1.226 16.394 1.00 97.44 112 GLU A N 1
ATOM 882 C CA . GLU A 1 112 ? -3.245 -1.421 17.835 1.00 97.44 112 GLU A CA 1
ATOM 883 C C . GLU A 1 112 ? -4.060 -0.286 18.486 1.00 97.44 112 GLU A C 1
ATOM 885 O O . GLU A 1 112 ? -5.009 -0.537 19.233 1.00 97.44 112 GLU A O 1
ATOM 890 N N . GLU A 1 113 ? -3.726 0.974 18.194 1.00 95.69 113 GLU A N 1
ATOM 891 C CA . GLU A 1 113 ? -4.414 2.131 18.772 1.00 95.69 113 GLU A CA 1
ATOM 892 C C . GLU A 1 113 ? -5.840 2.316 18.240 1.00 95.69 113 GLU A C 1
ATOM 894 O O . GLU A 1 113 ? -6.745 2.669 19.006 1.00 95.69 113 GLU A O 1
ATOM 899 N N . ALA A 1 114 ? -6.069 2.077 16.950 1.00 95.19 114 ALA A N 1
ATOM 900 C CA . ALA A 1 114 ? -7.390 2.183 16.341 1.00 95.19 114 ALA A CA 1
ATOM 901 C C . ALA A 1 114 ? -8.338 1.097 16.874 1.00 95.19 114 ALA A C 1
ATOM 903 O O . ALA A 1 114 ? -9.464 1.394 17.290 1.00 95.19 114 ALA A O 1
ATOM 904 N N . HIS A 1 115 ? -7.864 -0.148 16.955 1.00 97.44 115 HIS A N 1
ATOM 905 C CA . HIS A 1 115 ? -8.654 -1.285 17.427 1.00 97.44 115 HIS A CA 1
ATOM 906 C C . HIS A 1 115 ? -9.084 -1.141 18.887 1.00 97.44 115 HIS A C 1
ATOM 908 O O . HIS A 1 115 ? -10.231 -1.463 19.207 1.00 97.44 115 HIS A O 1
ATOM 914 N N . LYS A 1 116 ? -8.242 -0.556 19.757 1.00 96.75 116 LYS A N 1
ATOM 915 C CA . LYS A 1 116 ? -8.610 -0.205 21.149 1.00 96.75 116 LYS A CA 1
ATOM 916 C C . LYS A 1 116 ? -9.871 0.667 21.241 1.00 96.75 116 LYS A C 1
ATOM 918 O O . LYS A 1 116 ? -10.552 0.636 22.263 1.00 96.75 116 LYS A O 1
ATOM 923 N N . ARG A 1 117 ? -10.188 1.427 20.188 1.00 93.81 117 ARG A N 1
ATOM 924 C CA . ARG A 1 117 ? -11.322 2.369 20.113 1.00 93.81 117 ARG A CA 1
ATOM 925 C C . ARG A 1 117 ? -12.435 1.900 19.175 1.00 93.81 117 ARG A C 1
ATOM 927 O O . ARG A 1 117 ? -13.357 2.653 18.878 1.00 93.81 117 ARG A O 1
ATOM 934 N N . GLY A 1 118 ? -12.360 0.661 18.683 1.00 93.31 118 GLY A N 1
ATOM 935 C CA . GLY A 1 118 ? -13.322 0.126 17.717 1.00 93.31 118 GLY A CA 1
ATOM 936 C C . GLY A 1 118 ? -13.255 0.795 16.339 1.00 93.31 118 GLY A C 1
ATOM 937 O O . GLY A 1 118 ? -14.218 0.709 15.576 1.00 93.31 118 GLY A O 1
ATOM 938 N N . ILE A 1 119 ? -12.140 1.459 16.019 1.00 91.62 119 ILE A N 1
ATOM 939 C CA . ILE A 1 119 ? -11.885 2.065 14.712 1.00 91.62 119 ILE A CA 1
ATOM 940 C C . ILE A 1 119 ? -11.207 1.024 13.830 1.00 91.62 119 ILE A C 1
ATOM 942 O O . ILE A 1 119 ? -10.219 0.407 14.220 1.00 91.62 1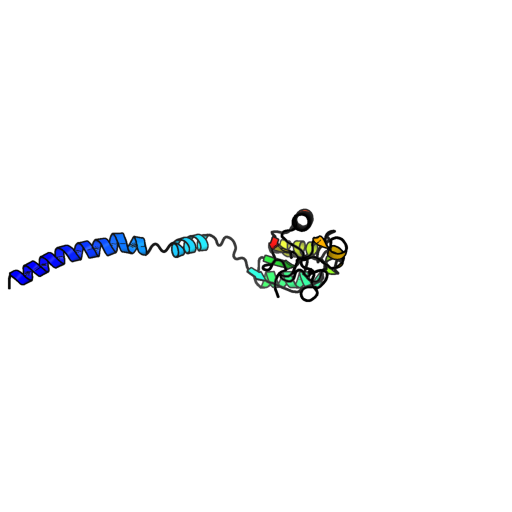19 ILE A O 1
ATOM 946 N N . LYS A 1 120 ? -11.752 0.837 12.633 1.00 94.88 120 LYS A N 1
ATOM 947 C CA . LYS A 1 120 ? -11.221 -0.065 11.617 1.00 94.88 120 LYS A CA 1
ATOM 948 C C . LYS A 1 120 ? -10.058 0.580 10.874 1.00 94.88 120 LYS A C 1
ATOM 950 O O . LYS A 1 120 ? -10.045 1.799 10.701 1.00 94.88 120 LYS A O 1
ATOM 955 N N . VAL A 1 121 ? -9.112 -0.225 10.404 1.00 94.56 121 VAL A N 1
ATOM 956 C CA . VAL A 1 121 ? -7.975 0.243 9.601 1.00 94.56 121 VAL A CA 1
ATOM 957 C C . VAL A 1 121 ? -7.965 -0.482 8.268 1.00 94.56 121 VAL A C 1
ATOM 959 O O . VAL A 1 121 ? -7.816 -1.699 8.216 1.00 94.56 121 VAL A O 1
ATOM 962 N N . TRP A 1 122 ? -8.121 0.271 7.183 1.00 95.69 122 TRP A N 1
ATOM 963 C CA . TRP A 1 122 ? -7.910 -0.235 5.831 1.00 95.69 122 TRP A CA 1
ATOM 964 C C . TRP A 1 122 ? -6.553 0.221 5.317 1.00 95.69 122 TRP A C 1
ATOM 966 O O . TRP A 1 122 ? -6.216 1.404 5.405 1.00 95.69 122 TRP A O 1
ATOM 976 N N . ALA A 1 123 ? -5.792 -0.707 4.747 1.00 94.75 123 ALA A N 1
ATOM 977 C CA . ALA A 1 123 ? -4.565 -0.368 4.050 1.00 94.75 123 ALA A CA 1
ATOM 978 C C . ALA A 1 123 ? -4.902 0.163 2.657 1.00 94.75 123 ALA A C 1
ATOM 980 O O . ALA A 1 123 ? -5.502 -0.537 1.847 1.00 94.75 123 ALA A O 1
ATOM 981 N N . TRP A 1 124 ? -4.526 1.401 2.374 1.00 93.56 124 TRP A N 1
ATOM 982 C CA . TRP A 1 124 ? -4.580 1.961 1.036 1.00 93.56 124 TRP A CA 1
ATOM 983 C C . TRP A 1 124 ? -3.307 1.593 0.287 1.00 93.56 124 TRP A C 1
ATOM 985 O O . TRP A 1 124 ? -2.220 2.042 0.647 1.00 93.56 124 TRP A O 1
ATOM 995 N N . PHE A 1 125 ? -3.471 0.740 -0.719 1.00 94.06 125 PHE A N 1
ATOM 996 C CA . PHE A 1 125 ? -2.399 0.151 -1.500 1.00 94.06 125 PHE A CA 1
ATOM 997 C C . PHE A 1 125 ? -2.316 0.777 -2.901 1.00 94.06 125 PHE A C 1
ATOM 999 O O . PHE A 1 125 ? -3.316 0.818 -3.623 1.00 94.06 125 PHE A O 1
ATOM 1006 N N . ASP A 1 126 ? -1.124 1.246 -3.266 1.00 92.44 126 ASP A N 1
ATOM 1007 C CA . ASP A 1 126 ? -0.771 1.764 -4.593 1.00 92.44 126 ASP A CA 1
ATOM 1008 C C . ASP A 1 126 ? -0.214 0.642 -5.489 1.00 92.44 126 ASP A C 1
ATOM 1010 O O . ASP A 1 126 ? 0.400 -0.308 -5.002 1.00 92.44 126 ASP A O 1
ATOM 1014 N N . PHE A 1 127 ? -0.356 0.766 -6.806 1.00 91.06 127 PHE A N 1
ATOM 1015 C CA . PHE A 1 127 ? 0.159 -0.185 -7.799 1.00 91.06 127 PHE A CA 1
ATOM 1016 C C . PHE A 1 127 ? 1.355 0.397 -8.565 1.00 91.06 127 PHE A C 1
ATOM 1018 O O . PHE A 1 127 ? 1.544 0.163 -9.755 1.00 91.06 127 PHE A O 1
ATOM 1025 N N . MET A 1 128 ? 2.195 1.165 -7.879 1.00 89.88 128 MET A N 1
ATOM 1026 C CA . MET A 1 128 ? 3.392 1.776 -8.457 1.00 89.88 128 MET A CA 1
ATOM 1027 C C . MET A 1 128 ? 4.653 0.962 -8.166 1.00 89.88 128 MET A C 1
ATOM 1029 O O . MET A 1 128 ? 4.694 0.138 -7.249 1.00 89.88 128 MET A O 1
ATOM 1033 N N . GLY A 1 129 ? 5.682 1.189 -8.982 1.00 91.81 129 GLY A N 1
ATOM 1034 C CA . GLY A 1 129 ? 7.038 0.709 -8.756 1.00 91.81 129 GLY A CA 1
ATOM 1035 C C . GLY A 1 129 ? 7.952 1.814 -8.233 1.00 91.81 129 GLY A C 1
ATOM 1036 O O . GLY A 1 129 ? 7.528 2.929 -7.927 1.00 91.81 129 GLY A O 1
ATOM 1037 N N . TYR A 1 130 ? 9.238 1.499 -8.175 1.00 93.19 130 TYR A N 1
ATOM 1038 C CA . TYR A 1 130 ? 10.321 2.429 -7.869 1.00 93.19 130 TYR A CA 1
ATOM 1039 C C . TYR A 1 130 ? 11.452 2.235 -8.883 1.00 93.19 130 TYR A C 1
ATOM 1041 O O . TYR A 1 130 ? 11.435 1.287 -9.673 1.00 93.19 130 TYR A O 1
ATOM 1049 N N . LYS A 1 131 ? 12.408 3.165 -8.907 1.00 93.44 131 LYS A N 1
ATOM 1050 C CA . LYS A 1 131 ? 13.432 3.222 -9.954 1.00 93.44 131 LYS A CA 1
ATOM 1051 C C . LYS A 1 131 ? 14.246 1.935 -10.025 1.00 93.44 131 LYS A C 1
ATOM 1053 O O . LYS A 1 131 ? 14.357 1.342 -11.089 1.00 93.44 131 LYS A O 1
ATOM 1058 N N . GLU A 1 132 ? 14.773 1.507 -8.887 1.00 94.69 132 GLU A N 1
ATOM 1059 C CA . GLU A 1 132 ? 15.663 0.357 -8.757 1.00 94.69 132 GLU A CA 1
ATOM 1060 C C . GLU A 1 132 ? 14.957 -0.937 -9.195 1.00 94.69 132 GLU A C 1
ATOM 1062 O O . GLU A 1 132 ? 15.557 -1.748 -9.893 1.00 94.69 132 GLU A O 1
ATOM 1067 N N . LEU A 1 133 ? 13.655 -1.085 -8.904 1.00 95.19 133 LEU A N 1
ATOM 1068 C CA . LEU A 1 133 ? 12.851 -2.219 -9.381 1.00 95.19 133 LEU A CA 1
ATOM 1069 C C . LEU A 1 133 ? 12.806 -2.288 -10.910 1.00 95.19 133 LEU A C 1
ATOM 1071 O O . LEU A 1 133 ? 12.946 -3.362 -11.484 1.00 95.19 133 LEU A O 1
ATOM 1075 N N . LEU A 1 134 ? 12.610 -1.148 -11.577 1.00 95.56 134 LEU A N 1
ATOM 1076 C CA . LEU A 1 134 ? 12.583 -1.100 -13.039 1.00 95.56 134 LEU A CA 1
ATOM 1077 C C . LEU A 1 134 ? 13.982 -1.177 -13.661 1.00 95.56 134 LEU A C 1
ATOM 1079 O O . LEU A 1 134 ? 14.107 -1.617 -14.796 1.00 95.56 134 LEU A O 1
ATOM 1083 N N . GLU A 1 135 ? 15.039 -0.782 -12.952 1.00 96.50 135 GLU A N 1
ATOM 1084 C CA . GLU A 1 135 ? 16.416 -1.031 -13.399 1.00 96.50 135 GLU A CA 1
ATOM 1085 C C . GLU A 1 135 ? 16.748 -2.533 -13.384 1.00 96.50 135 GLU A C 1
ATOM 1087 O O . GLU A 1 135 ? 17.435 -3.013 -14.287 1.00 96.50 135 GLU A O 1
ATOM 1092 N N . GLU A 1 136 ? 16.221 -3.281 -12.408 1.00 97.50 136 GLU A N 1
ATOM 1093 C CA . GLU A 1 136 ? 16.337 -4.744 -12.324 1.00 97.50 136 GLU A CA 1
ATOM 1094 C C . GLU A 1 136 ? 15.403 -5.473 -13.306 1.00 97.50 136 GLU A C 1
ATOM 1096 O O . GLU A 1 136 ? 15.786 -6.499 -13.874 1.00 97.50 136 GLU A O 1
ATOM 1101 N N . HIS A 1 137 ? 14.217 -4.910 -13.559 1.00 97.75 137 HIS A N 1
ATOM 1102 C CA . HIS A 1 137 ? 13.188 -5.461 -14.447 1.00 97.75 137 HIS A CA 1
ATOM 1103 C C . HIS A 1 137 ? 12.692 -4.428 -15.483 1.00 97.75 137 HIS A C 1
ATOM 1105 O O . HIS A 1 137 ? 11.564 -3.932 -15.384 1.00 97.75 137 HIS A O 1
ATOM 1111 N N . PRO A 1 138 ? 13.494 -4.068 -16.504 1.00 97.56 138 PRO A N 1
ATOM 1112 C CA . PRO A 1 138 ? 13.132 -2.996 -17.440 1.00 97.56 138 PRO A CA 1
ATOM 1113 C C . PRO A 1 138 ? 11.867 -3.261 -18.266 1.00 97.56 138 PRO A C 1
ATOM 1115 O O . PRO A 1 138 ? 11.183 -2.325 -18.678 1.00 97.56 138 PRO A O 1
ATOM 1118 N N . ASP A 1 139 ? 11.549 -4.529 -18.515 1.00 97.44 139 ASP A N 1
ATOM 1119 C CA . ASP A 1 139 ? 10.360 -4.992 -19.234 1.00 97.44 139 ASP A CA 1
ATOM 1120 C C . ASP A 1 139 ? 9.063 -4.865 -18.418 1.00 97.44 139 ASP A C 1
ATOM 1122 O O . ASP A 1 139 ? 7.967 -4.897 -18.982 1.00 97.44 139 ASP A O 1
ATOM 1126 N N . TRP A 1 140 ? 9.174 -4.641 -17.106 1.00 97.69 140 TRP A N 1
ATOM 1127 C CA . TRP A 1 140 ? 8.032 -4.380 -16.233 1.00 97.69 140 TRP A CA 1
ATOM 1128 C C . TRP A 1 140 ? 7.536 -2.935 -16.309 1.00 97.69 140 TRP A C 1
ATOM 1130 O O . TRP A 1 140 ? 6.486 -2.632 -15.746 1.00 97.69 140 TRP A O 1
ATOM 1140 N N . ALA A 1 141 ? 8.255 -2.029 -16.973 1.00 96.19 141 ALA A N 1
ATOM 1141 C CA . ALA A 1 141 ? 7.869 -0.628 -17.089 1.00 96.19 141 ALA A CA 1
ATOM 1142 C C . ALA A 1 141 ? 6.588 -0.452 -17.923 1.00 96.19 141 ALA A C 1
ATOM 1144 O O . ALA A 1 141 ? 6.420 -1.077 -18.975 1.00 96.19 141 ALA A O 1
ATOM 1145 N N . ALA A 1 142 ? 5.699 0.456 -17.509 1.00 94.69 142 ALA A N 1
ATOM 1146 C CA . ALA A 1 142 ? 4.661 0.953 -18.409 1.00 94.69 142 ALA A CA 1
ATOM 1147 C C . ALA A 1 142 ? 5.281 1.631 -19.637 1.00 94.69 142 ALA A C 1
ATOM 1149 O O . ALA A 1 142 ? 6.397 2.153 -19.603 1.00 94.69 142 ALA A O 1
ATOM 1150 N N . VAL A 1 143 ? 4.524 1.649 -20.732 1.00 94.38 143 VAL A N 1
ATOM 1151 C CA . VAL A 1 143 ? 4.973 2.187 -22.017 1.00 94.38 143 VAL A CA 1
ATOM 1152 C C . VAL A 1 143 ? 3.984 3.240 -22.498 1.00 94.38 143 VAL A C 1
ATOM 1154 O O . VAL A 1 143 ? 2.773 3.015 -22.515 1.00 94.38 143 VAL A O 1
ATOM 1157 N N . TYR A 1 144 ? 4.498 4.406 -22.884 1.00 93.50 144 TYR A N 1
ATOM 1158 C CA . TYR A 1 144 ? 3.704 5.475 -23.482 1.00 93.50 144 TYR A CA 1
ATOM 1159 C C . TYR A 1 144 ? 3.271 5.112 -24.915 1.00 93.50 144 TYR A C 1
ATOM 1161 O O . TYR A 1 144 ? 3.887 4.259 -25.554 1.00 93.50 144 TYR A O 1
ATOM 1169 N N . PRO A 1 145 ? 2.268 5.802 -25.492 1.00 94.31 145 PRO A N 1
ATOM 1170 C CA . PRO A 1 145 ? 1.841 5.558 -26.874 1.00 94.31 145 PRO A CA 1
ATOM 1171 C C . PRO A 1 145 ? 2.941 5.723 -27.936 1.00 94.31 145 PRO A C 1
ATOM 1173 O O . PRO A 1 145 ? 2.825 5.162 -29.021 1.00 94.31 145 PRO A O 1
ATOM 1176 N N . ASP A 1 146 ? 3.994 6.492 -27.643 1.00 95.81 146 ASP A N 1
ATOM 1177 C CA . ASP A 1 146 ? 5.160 6.681 -28.516 1.00 95.81 146 ASP A CA 1
ATOM 1178 C C . ASP A 1 146 ? 6.241 5.594 -28.346 1.00 95.81 146 ASP A C 1
ATOM 1180 O O . ASP A 1 146 ? 7.278 5.656 -29.002 1.00 95.81 146 ASP A O 1
ATOM 11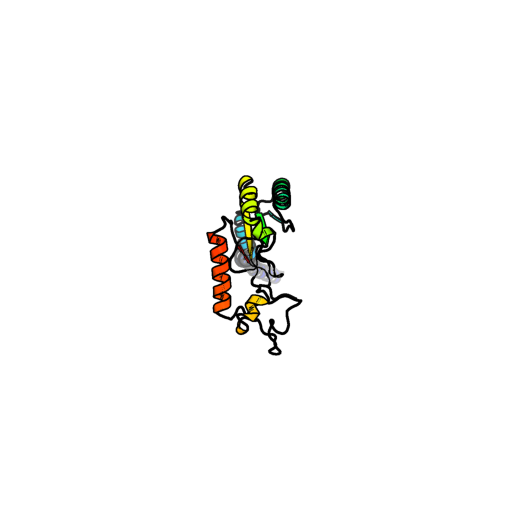84 N N . GLY A 1 147 ? 5.997 4.589 -27.499 1.00 95.75 147 GLY A N 1
ATOM 1185 C CA . GLY A 1 147 ? 6.888 3.451 -27.273 1.00 95.75 147 GLY A CA 1
ATOM 1186 C C . GLY A 1 147 ? 7.975 3.681 -26.223 1.00 95.75 147 GLY A C 1
ATOM 1187 O O . GLY A 1 147 ? 8.704 2.744 -25.908 1.00 95.75 147 GLY A O 1
ATOM 1188 N N . VAL A 1 148 ? 8.087 4.887 -25.658 1.00 96.56 148 VAL A N 1
ATOM 1189 C CA . VAL A 1 148 ? 9.052 5.179 -24.586 1.00 96.56 148 VAL A CA 1
ATOM 1190 C C . VAL A 1 148 ? 8.567 4.541 -23.282 1.00 96.56 148 VAL A C 1
ATOM 1192 O O . VAL A 1 148 ? 7.375 4.603 -22.974 1.00 96.56 148 VAL A O 1
ATOM 1195 N N . SER A 1 149 ? 9.461 3.932 -22.501 1.00 96.38 149 SER A N 1
ATOM 1196 C CA . SER A 1 149 ? 9.101 3.329 -21.210 1.00 96.38 149 SER A CA 1
ATOM 1197 C C . SER A 1 149 ? 9.087 4.354 -20.073 1.00 96.38 149 SER A C 1
ATOM 1199 O O . SER A 1 149 ? 9.719 5.410 -20.149 1.00 96.38 149 SER A O 1
ATOM 1201 N N . THR A 1 150 ? 8.395 4.042 -18.979 1.00 94.25 150 THR A N 1
ATOM 1202 C CA . THR A 1 150 ? 8.413 4.846 -17.748 1.00 94.25 150 THR A CA 1
ATOM 1203 C C . THR A 1 150 ? 9.748 4.788 -17.007 1.00 94.25 150 THR A C 1
ATOM 1205 O O . THR A 1 150 ? 10.030 5.690 -16.223 1.00 94.25 150 THR A O 1
ATOM 1208 N N . LEU A 1 151 ? 10.597 3.792 -17.281 1.00 95.69 151 LEU A N 1
ATOM 1209 C CA . LEU A 1 151 ? 11.985 3.780 -16.814 1.00 95.69 151 LEU A CA 1
ATOM 1210 C C . LEU A 1 151 ? 12.815 4.865 -17.517 1.00 95.69 151 LEU A C 1
ATOM 1212 O O . LEU A 1 151 ? 13.563 5.588 -16.864 1.00 95.69 151 LEU A O 1
ATOM 1216 N N . GLU A 1 152 ? 12.666 5.000 -18.839 1.00 96.50 152 GLU A N 1
ATOM 1217 C CA . GLU A 1 152 ? 13.375 6.016 -19.627 1.00 96.50 152 GLU A CA 1
ATOM 1218 C C . GLU A 1 152 ? 12.794 7.420 -19.405 1.00 96.50 152 GLU A C 1
ATOM 1220 O O . GLU A 1 152 ? 13.533 8.396 -19.258 1.00 96.50 152 GLU A O 1
ATOM 1225 N N . ARG A 1 153 ? 11.461 7.528 -19.350 1.00 95.44 153 ARG A N 1
ATOM 1226 C CA . ARG A 1 153 ? 10.734 8.784 -19.133 1.00 95.44 153 ARG A CA 1
ATOM 1227 C C . ARG A 1 153 ? 9.773 8.660 -17.942 1.00 95.44 153 ARG A C 1
ATOM 1229 O O . ARG A 1 153 ? 8.580 8.411 -18.142 1.00 95.44 153 ARG A O 1
ATOM 1236 N N . PRO A 1 154 ? 10.253 8.886 -16.705 1.00 92.19 154 PRO A N 1
ATOM 1237 C CA . PRO A 1 154 ? 9.431 8.787 -15.501 1.00 92.19 154 PRO A CA 1
ATOM 1238 C C . PRO A 1 154 ? 8.182 9.668 -15.561 1.00 92.19 154 PRO A C 1
ATOM 1240 O O . PRO A 1 154 ? 8.234 10.828 -15.983 1.00 92.19 154 PRO A O 1
ATOM 1243 N N . CYS A 1 155 ? 7.054 9.139 -15.091 1.00 89.00 155 CYS A N 1
ATOM 1244 C CA . CYS A 1 155 ? 5.791 9.869 -15.042 1.00 89.00 155 CYS A CA 1
ATOM 1245 C C . CYS A 1 155 ? 5.797 10.815 -13.837 1.00 89.00 155 CYS A C 1
ATOM 1247 O O . CYS A 1 155 ? 5.548 10.405 -12.702 1.00 89.00 155 CYS A O 1
ATOM 1249 N N . ARG A 1 156 ? 6.154 12.087 -14.069 1.00 87.56 156 ARG A N 1
ATOM 1250 C CA . ARG A 1 156 ? 6.321 13.113 -13.015 1.00 87.56 156 ARG A CA 1
ATOM 1251 C C . ARG A 1 156 ? 7.277 12.681 -11.896 1.00 87.56 156 ARG A C 1
ATOM 1253 O O . ARG A 1 156 ? 7.060 12.998 -10.731 1.00 87.56 156 ARG A O 1
ATOM 1260 N N . GLY A 1 157 ? 8.332 11.957 -12.264 1.00 88.31 157 GLY A N 1
ATOM 1261 C CA . GLY A 1 157 ? 9.315 11.421 -11.319 1.00 88.31 157 GLY A CA 1
ATOM 1262 C C . GLY A 1 157 ? 8.932 10.082 -10.685 1.00 88.31 157 GLY A C 1
ATOM 1263 O O . GLY A 1 157 ? 9.732 9.550 -9.924 1.00 88.31 157 GLY A O 1
ATOM 1264 N N . ASN A 1 158 ? 7.765 9.523 -11.016 1.00 89.94 158 ASN A N 1
ATOM 1265 C CA . ASN A 1 158 ? 7.343 8.205 -10.553 1.00 89.94 158 ASN A CA 1
ATOM 1266 C C . ASN A 1 158 ? 7.557 7.137 -11.635 1.00 89.94 158 ASN A C 1
ATOM 1268 O O . ASN A 1 158 ? 7.675 7.446 -12.826 1.00 89.94 158 ASN A O 1
ATOM 1272 N N . TYR A 1 159 ? 7.536 5.875 -11.209 1.00 92.50 159 TYR A N 1
ATOM 1273 C CA . TYR A 1 159 ? 7.861 4.711 -12.033 1.00 92.50 159 TYR A CA 1
ATOM 1274 C C . TYR A 1 159 ? 6.677 3.728 -12.104 1.00 92.50 159 TYR A C 1
ATOM 1276 O O . TYR A 1 159 ? 6.696 2.696 -11.430 1.00 92.50 159 TYR A O 1
ATOM 1284 N N . PRO A 1 160 ? 5.619 4.035 -12.885 1.00 92.81 160 PRO A N 1
ATOM 1285 C CA . PRO A 1 160 ? 4.518 3.101 -13.089 1.00 92.81 160 PRO A CA 1
ATOM 1286 C C . PRO A 1 160 ? 4.994 1.799 -13.734 1.00 92.81 160 PRO A C 1
ATOM 1288 O O . PRO A 1 160 ? 5.768 1.830 -14.699 1.00 92.81 160 PRO A O 1
ATOM 1291 N N . LEU A 1 161 ? 4.512 0.670 -13.214 1.00 94.31 161 LEU A N 1
ATOM 1292 C CA . LEU A 1 161 ? 4.760 -0.651 -13.796 1.00 94.31 161 LEU A CA 1
ATOM 1293 C C . LEU A 1 161 ? 3.780 -0.912 -14.952 1.00 94.31 161 LEU A C 1
ATOM 1295 O O . LEU A 1 161 ? 2.988 -0.059 -15.320 1.00 94.31 161 LEU A O 1
ATOM 1299 N N . ASN A 1 162 ? 3.834 -2.074 -15.584 1.00 94.94 162 ASN A N 1
ATOM 1300 C CA . ASN A 1 162 ? 2.889 -2.474 -16.615 1.00 94.94 162 ASN A CA 1
ATOM 1301 C C . ASN A 1 162 ? 1.861 -3.443 -16.008 1.00 94.94 162 ASN A C 1
ATOM 1303 O O . ASN A 1 162 ? 2.210 -4.597 -15.753 1.00 94.94 162 ASN A O 1
ATOM 1307 N N . PRO A 1 163 ? 0.585 -3.050 -15.833 1.00 93.25 163 PRO A N 1
ATOM 1308 C CA . PRO A 1 163 ? -0.421 -3.908 -15.210 1.00 93.25 163 PRO A CA 1
ATOM 1309 C C . PRO A 1 163 ? -0.817 -5.107 -16.082 1.00 93.25 163 PRO A C 1
ATOM 1311 O O . PRO A 1 163 ? -1.471 -6.026 -15.598 1.00 93.25 163 PRO A O 1
ATOM 1314 N N . ALA A 1 164 ? -0.428 -5.121 -17.362 1.00 93.62 164 ALA A N 1
ATOM 1315 C CA . ALA A 1 164 ? -0.614 -6.268 -18.244 1.00 93.62 164 ALA A CA 1
ATOM 1316 C C . ALA A 1 164 ? 0.551 -7.274 -18.181 1.00 93.62 164 ALA A C 1
ATOM 1318 O O . ALA A 1 164 ? 0.454 -8.343 -18.786 1.00 93.62 164 ALA A O 1
ATOM 1319 N N . HIS A 1 165 ? 1.647 -6.956 -17.480 1.00 97.12 165 HIS A N 1
ATOM 1320 C CA . HIS A 1 165 ? 2.783 -7.861 -17.330 1.00 97.12 165 HIS A CA 1
ATOM 1321 C C . HIS A 1 165 ? 2.495 -8.904 -16.232 1.00 97.12 165 HIS A C 1
ATOM 1323 O O . HIS A 1 165 ? 2.265 -8.521 -15.082 1.00 97.12 165 HIS A O 1
ATOM 1329 N N . PRO A 1 166 ? 2.514 -10.221 -16.525 1.00 97.75 166 PRO A N 1
ATOM 1330 C CA . PRO A 1 166 ? 2.121 -11.244 -15.551 1.00 97.75 166 PRO A CA 1
ATOM 1331 C C . PRO A 1 166 ? 2.938 -11.217 -14.256 1.00 97.75 166 PRO A C 1
ATOM 1333 O O . PRO A 1 166 ? 2.384 -11.401 -13.175 1.00 97.75 166 PRO A O 1
ATOM 1336 N N . GLU A 1 167 ? 4.241 -10.948 -14.347 1.00 98.25 167 GLU A N 1
ATOM 1337 C CA . GLU A 1 167 ? 5.112 -10.901 -13.167 1.00 98.25 167 GLU A CA 1
ATOM 1338 C C . GLU A 1 167 ? 4.883 -9.647 -12.313 1.00 98.25 167 GLU A C 1
ATOM 1340 O O . GLU A 1 167 ? 5.046 -9.704 -11.099 1.00 98.25 167 GLU A O 1
ATOM 1345 N N . VAL A 1 168 ? 4.411 -8.548 -12.913 1.00 97.38 168 VAL A N 1
ATOM 1346 C CA . VAL A 1 168 ? 4.011 -7.340 -12.173 1.00 97.38 168 VAL A CA 1
ATOM 1347 C C . VAL A 1 168 ? 2.741 -7.612 -11.366 1.00 97.38 168 VAL A C 1
ATOM 1349 O O . VAL A 1 168 ? 2.658 -7.263 -10.189 1.00 97.38 168 VAL A O 1
ATOM 1352 N N . VAL A 1 169 ? 1.765 -8.299 -11.968 1.00 96.19 169 VAL A N 1
ATOM 1353 C CA . VAL A 1 169 ? 0.553 -8.741 -11.259 1.00 96.19 169 VAL A CA 1
ATOM 1354 C C . VAL A 1 169 ? 0.919 -9.664 -10.095 1.00 96.19 169 VAL A C 1
ATOM 1356 O O . VAL A 1 169 ? 0.381 -9.523 -8.997 1.00 96.19 169 VAL A O 1
ATOM 1359 N N . GLU A 1 170 ? 1.859 -10.585 -10.313 1.00 98.19 170 GLU A N 1
ATOM 1360 C CA . GLU A 1 170 ? 2.345 -11.499 -9.281 1.00 98.19 170 GLU A CA 1
ATOM 1361 C C . GLU A 1 170 ? 3.093 -10.766 -8.156 1.00 98.19 170 GLU A C 1
ATOM 1363 O O . GLU A 1 170 ? 2.881 -11.069 -6.981 1.00 98.19 170 GLU A O 1
ATOM 1368 N N . PHE A 1 171 ? 3.914 -9.769 -8.494 1.00 97.12 171 PHE A N 1
ATOM 1369 C CA . PHE A 1 171 ? 4.592 -8.896 -7.537 1.00 97.12 171 PHE A CA 1
ATOM 1370 C C . PHE A 1 171 ? 3.588 -8.192 -6.615 1.00 97.12 171 PHE A C 1
ATOM 1372 O O . PHE A 1 171 ? 3.679 -8.341 -5.395 1.00 97.12 171 PHE A O 1
ATOM 1379 N N . TRP A 1 172 ? 2.580 -7.509 -7.170 1.00 96.06 172 TRP A N 1
ATOM 1380 C CA . TRP A 1 172 ? 1.566 -6.825 -6.357 1.00 96.06 172 TRP A CA 1
ATOM 1381 C C . TRP A 1 172 ? 0.732 -7.790 -5.529 1.00 96.06 172 TRP A C 1
ATOM 1383 O O . TRP A 1 172 ? 0.458 -7.513 -4.364 1.00 96.06 172 TRP A O 1
ATOM 1393 N N . LYS A 1 173 ? 0.348 -8.936 -6.102 1.00 97.19 173 LYS A N 1
ATOM 1394 C CA . LYS A 1 173 ? -0.396 -9.967 -5.375 1.00 97.19 173 LYS A CA 1
ATOM 1395 C C . LYS A 1 173 ? 0.391 -10.438 -4.156 1.00 97.19 173 LYS A C 1
ATOM 1397 O O . LYS A 1 173 ? -0.174 -10.532 -3.074 1.00 97.19 173 LYS A O 1
ATOM 1402 N N . ASN A 1 174 ? 1.684 -10.703 -4.314 1.00 98.06 174 ASN A N 1
ATOM 1403 C CA . ASN A 1 174 ? 2.514 -11.190 -3.220 1.00 98.06 174 ASN A CA 1
ATOM 1404 C C . ASN A 1 174 ? 2.828 -10.098 -2.184 1.00 98.06 174 ASN A C 1
ATOM 1406 O O . ASN A 1 174 ? 2.847 -10.399 -0.994 1.00 98.06 174 ASN A O 1
ATOM 1410 N N . ALA A 1 175 ? 2.988 -8.840 -2.604 1.00 96.56 175 ALA A N 1
ATOM 1411 C CA . ALA A 1 175 ? 3.106 -7.706 -1.687 1.00 96.56 175 ALA A CA 1
ATOM 1412 C C . ALA A 1 175 ? 1.831 -7.503 -0.851 1.00 96.56 175 ALA A C 1
ATOM 1414 O O . ALA A 1 175 ? 1.899 -7.344 0.367 1.00 96.56 175 ALA A O 1
ATOM 1415 N N . LEU A 1 176 ? 0.659 -7.581 -1.488 1.00 96.19 176 LEU A N 1
ATOM 1416 C CA . LEU A 1 176 ? -0.635 -7.539 -0.806 1.00 96.19 176 LEU A CA 1
ATOM 1417 C C . LEU A 1 176 ? -0.830 -8.725 0.143 1.00 96.19 176 LEU A C 1
ATOM 1419 O O . LEU A 1 176 ? -1.329 -8.524 1.247 1.00 96.19 176 LEU A O 1
ATOM 1423 N N . LEU A 1 177 ? -0.438 -9.939 -0.262 1.00 97.56 177 LEU A N 1
ATOM 1424 C CA . LEU A 1 177 ? -0.502 -11.126 0.596 1.00 97.56 177 LEU A CA 1
ATOM 1425 C C . LEU A 1 177 ? 0.391 -10.968 1.832 1.00 97.56 177 LEU A C 1
ATOM 1427 O O . LEU A 1 177 ? -0.090 -11.160 2.941 1.00 97.56 177 LEU A O 1
ATOM 1431 N N . GLU A 1 178 ? 1.642 -10.528 1.668 1.00 97.88 178 GLU A N 1
ATOM 1432 C CA . GLU A 1 178 ? 2.544 -10.268 2.799 1.00 97.88 178 GLU A CA 1
ATOM 1433 C C . GLU A 1 178 ? 1.962 -9.225 3.763 1.00 97.88 178 GLU A C 1
ATOM 1435 O O . GLU A 1 178 ? 2.049 -9.385 4.981 1.00 97.88 178 GLU A O 1
ATOM 1440 N N . LEU A 1 179 ? 1.333 -8.173 3.234 1.00 97.31 179 LEU A N 1
ATOM 1441 C CA . LEU A 1 179 ? 0.671 -7.154 4.040 1.00 97.31 179 LEU A CA 1
ATOM 1442 C C . LEU A 1 179 ? -0.481 -7.738 4.875 1.00 97.31 179 LEU A C 1
ATOM 1444 O O . LEU A 1 179 ? -0.515 -7.509 6.082 1.00 97.31 179 LEU A O 1
ATOM 1448 N N . VAL A 1 180 ? -1.406 -8.490 4.264 1.00 97.25 180 VAL A N 1
ATOM 1449 C CA . VAL A 1 180 ? -2.564 -9.064 4.987 1.00 97.25 180 VAL A CA 1
ATOM 1450 C C . VAL A 1 180 ? -2.179 -10.223 5.911 1.00 97.25 180 VAL A C 1
ATOM 1452 O O . VAL A 1 180 ? -2.895 -10.499 6.866 1.00 97.25 180 VAL A O 1
ATOM 1455 N N . GLU A 1 181 ? -1.072 -10.918 5.639 1.00 97.50 181 GLU A N 1
ATOM 1456 C CA . GLU A 1 181 ? -0.564 -12.000 6.490 1.00 97.50 181 GLU A CA 1
ATOM 1457 C C . GLU A 1 181 ? 0.150 -11.463 7.737 1.00 97.50 181 GLU A C 1
ATOM 1459 O O . GLU A 1 181 ? 0.064 -12.072 8.804 1.00 97.50 181 GLU A O 1
ATOM 1464 N N . ASN A 1 182 ? 0.844 -10.327 7.617 1.00 97.81 182 ASN A N 1
ATOM 1465 C CA . ASN A 1 182 ? 1.666 -9.777 8.698 1.00 97.81 182 ASN A CA 1
ATOM 1466 C C . ASN A 1 182 ? 0.956 -8.724 9.557 1.00 97.81 182 ASN A C 1
ATOM 1468 O O . ASN A 1 182 ? 1.404 -8.460 10.674 1.00 97.81 182 ASN A O 1
ATOM 1472 N N . TYR A 1 183 ? -0.120 -8.110 9.061 1.00 98.25 183 TYR A N 1
ATOM 1473 C CA . TYR A 1 183 ? -0.829 -7.035 9.751 1.00 98.25 183 TYR A CA 1
ATOM 1474 C C . TYR A 1 183 ? -2.319 -7.352 9.898 1.00 98.25 183 TYR A C 1
ATOM 1476 O O . TYR A 1 183 ? -2.981 -7.725 8.934 1.00 98.25 183 TYR A O 1
ATOM 1484 N N . ASP A 1 184 ? -2.864 -7.124 11.096 1.00 98.00 184 ASP A N 1
ATOM 1485 C CA . ASP A 1 184 ? -4.291 -7.305 11.411 1.00 98.00 184 ASP A CA 1
ATOM 1486 C C . ASP A 1 184 ? -5.142 -6.133 10.879 1.00 98.00 184 ASP A C 1
ATOM 1488 O O . ASP A 1 184 ? -5.771 -5.383 11.623 1.00 98.00 184 ASP A O 1
ATOM 1492 N N . ILE A 1 185 ? -5.083 -5.903 9.566 1.00 97.50 185 ILE A N 1
ATOM 1493 C CA . ILE A 1 185 ? -5.880 -4.882 8.880 1.00 97.50 185 ILE A CA 1
ATOM 1494 C C . ILE A 1 185 ? -7.301 -5.380 8.608 1.00 97.50 185 ILE A C 1
ATOM 1496 O O . ILE A 1 185 ? -7.538 -6.541 8.291 1.00 97.50 185 ILE A O 1
ATOM 1500 N N . ASP A 1 186 ? -8.268 -4.467 8.658 1.00 97.25 186 ASP A N 1
ATOM 1501 C CA . ASP A 1 186 ? -9.689 -4.780 8.475 1.00 97.25 186 ASP A CA 1
ATOM 1502 C C . ASP A 1 186 ? -10.136 -4.769 7.004 1.00 97.25 186 ASP A C 1
ATOM 1504 O O . ASP A 1 186 ? -11.300 -5.042 6.698 1.00 97.25 186 ASP A O 1
ATOM 1508 N N . GLY A 1 187 ? -9.247 -4.388 6.087 1.00 95.06 187 GLY A N 1
ATOM 1509 C CA . GLY A 1 187 ? -9.532 -4.322 4.661 1.00 95.06 187 GLY A CA 1
ATOM 1510 C C . GLY A 1 187 ? -8.421 -3.658 3.860 1.00 95.06 187 GLY A C 1
ATOM 1511 O O . GLY A 1 187 ? -7.462 -3.112 4.409 1.00 95.06 187 GLY A O 1
ATOM 1512 N N . VAL A 1 188 ? -8.574 -3.698 2.540 1.00 95.38 188 VAL A N 1
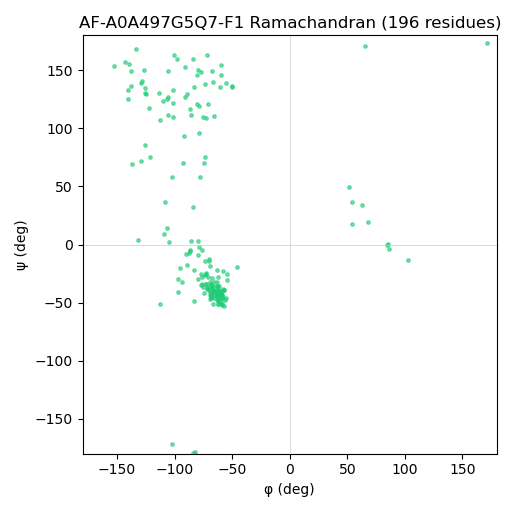ATOM 1513 C CA . VAL A 1 188 ? -7.656 -3.064 1.595 1.00 95.38 188 VAL A CA 1
ATOM 1514 C C . VAL A 1 188 ? -8.449 -2.119 0.700 1.00 95.38 188 VAL A C 1
ATOM 1516 O O . VAL A 1 188 ? -9.470 -2.500 0.130 1.00 95.38 188 VAL A O 1
ATOM 1519 N N . ASN A 1 189 ? -7.971 -0.885 0.588 1.00 92.69 189 ASN A N 1
ATOM 1520 C CA . ASN A 1 189 ? -8.435 0.106 -0.369 1.00 92.69 189 ASN A CA 1
ATOM 1521 C C . ASN A 1 189 ? -7.442 0.164 -1.534 1.00 92.69 189 ASN A C 1
ATOM 1523 O O . ASN A 1 189 ? -6.262 0.434 -1.324 1.00 92.69 189 ASN A O 1
ATOM 1527 N N . PHE A 1 190 ? -7.901 -0.072 -2.756 1.00 92.81 190 PHE A N 1
ATOM 1528 C CA . PHE A 1 190 ? -7.059 0.068 -3.945 1.00 92.81 190 PHE A CA 1
ATOM 1529 C C . PHE A 1 190 ? -7.017 1.533 -4.389 1.00 92.81 190 PHE A C 1
ATOM 1531 O O . PHE A 1 190 ? -8.058 2.191 -4.393 1.00 92.81 190 PHE A O 1
ATOM 1538 N N . GLU A 1 191 ? -5.824 2.037 -4.724 1.00 89.44 191 GLU A N 1
ATOM 1539 C CA . GLU A 1 191 ? -5.651 3.355 -5.354 1.00 89.44 191 GLU A CA 1
ATOM 1540 C C . GLU A 1 191 ? -6.585 3.495 -6.561 1.00 89.44 191 GLU A C 1
ATOM 1542 O O . GLU A 1 191 ? -6.728 2.575 -7.369 1.00 89.44 191 GLU A O 1
ATOM 1547 N N . ASP A 1 192 ? -7.233 4.651 -6.670 1.00 85.31 192 ASP A N 1
ATOM 1548 C CA . ASP A 1 192 ? -8.300 4.912 -7.632 1.00 85.31 192 ASP A CA 1
ATOM 1549 C C . ASP A 1 192 ? -7.802 5.025 -9.078 1.00 85.31 192 ASP A C 1
ATOM 1551 O O . ASP A 1 192 ? -8.541 4.686 -10.006 1.00 85.31 192 ASP A O 1
ATOM 1555 N N . ASP A 1 193 ? -6.552 5.447 -9.276 1.00 83.81 193 ASP A N 1
ATOM 1556 C CA . ASP A 1 193 ? -5.907 5.546 -10.587 1.00 83.81 193 ASP A CA 1
ATOM 1557 C C . ASP A 1 193 ? -4.882 4.432 -10.871 1.00 83.81 193 ASP A C 1
ATOM 1559 O O . ASP A 1 193 ? -4.275 4.426 -11.945 1.00 83.81 193 ASP A O 1
ATOM 1563 N N . TYR A 1 194 ? -4.694 3.472 -9.953 1.00 77.31 194 TYR A N 1
ATOM 1564 C CA . TYR A 1 194 ? -3.635 2.447 -10.015 1.00 77.31 194 TYR A CA 1
ATOM 1565 C C . TYR A 1 194 ? -2.211 3.031 -10.177 1.00 77.31 194 TYR A C 1
ATOM 1567 O O . TYR A 1 194 ? -1.294 2.322 -10.593 1.00 77.31 194 TYR A O 1
ATOM 1575 N N . GLY A 1 195 ? -2.021 4.321 -9.894 1.00 70.00 195 GLY A N 1
ATOM 1576 C CA . GLY A 1 195 ? -0.793 5.063 -10.157 1.00 70.00 195 GLY A CA 1
ATOM 1577 C C . GLY A 1 195 ? -0.677 5.653 -11.572 1.00 70.00 195 GLY A C 1
ATOM 1578 O O . GLY A 1 195 ? 0.309 6.327 -11.879 1.00 70.00 195 GLY A O 1
ATOM 1579 N N . TYR A 1 196 ? -1.679 5.453 -12.439 1.00 76.56 196 TYR A N 1
ATOM 1580 C CA . TYR A 1 196 ? -1.739 5.967 -13.817 1.00 76.56 196 TYR A CA 1
ATOM 1581 C C . TYR A 1 196 ? -2.664 7.187 -13.910 1.00 76.56 196 TYR A C 1
ATOM 1583 O O . TYR A 1 196 ? -3.631 7.218 -14.672 1.00 76.56 196 TYR A O 1
ATOM 1591 N N . GLY A 1 197 ? -2.349 8.220 -13.139 1.00 63.72 197 GLY A N 1
ATOM 1592 C CA . GLY A 1 197 ? -2.983 9.529 -13.220 1.00 63.72 197 GLY A CA 1
ATOM 1593 C C . GLY A 1 197 ? -1.925 10.623 -13.311 1.00 63.72 197 GLY A C 1
ATOM 1594 O O . GLY A 1 197 ? -0.938 10.577 -12.582 1.00 63.72 197 GLY A O 1
ATOM 1595 N N . TYR A 1 198 ? -2.173 11.619 -14.172 1.00 49.81 198 TYR A N 1
ATOM 1596 C CA . TYR A 1 198 ? -1.474 12.915 -14.347 1.00 49.81 198 TYR A CA 1
ATOM 1597 C C . TYR A 1 198 ? -0.374 13.058 -15.404 1.00 49.81 198 TYR A C 1
ATOM 1599 O O . TYR A 1 198 ? 0.769 12.612 -15.185 1.00 49.81 198 TYR A O 1
#